Protein AF-A0A9P1M047-F1 (afdb_monomer)

Sequence (264 aa):
MAVCDGEPMIKARINPQLCETALQWASGQDFTSAVLSSRVAIGREGLVTRTLRRLDELMREITFVLRHDLASPEAAQAIQNARLLARRGVLAAPSAYLGEAEDRVAEEIEAEPPWPNQMWPPGHQGDLDPLDLGFSQAACSRKFRAPPVAGGPEHILGLAAALCEGSIRSSDVRPESIYWFRHRFYSLDNRRLAAFRLFRLKCEDAKVLVIVLNRRQALEQLWLRKFSTGFTGGQKIRITQTDRFVGITREQCTYGCNLWGANS

InterPro domains:
  IPR012961 ATP-dependent RNA helicase Ski2/MTR4, C-terminal [PF08148] (10-91)

Secondary structure (DSSP, 8-state):
-----SHHHHHTT--HHHHHHHHHHHTT--HHHHHHHTTPPTT-HHHHHHHHHHHHHHHHHHHHHHHHTS--HHHHHHHHHHHHHHS-HHHHPPPGGG-SSSS--B--PPPPSSP-S--PPTT-EEEE-GGGSEE-SS---SB-SS-SSTTS-SBHHHHHHHHHTTSS-GGGSPPEEEEEETTEEEES-HHHHHHHHHHHHHSTT--EEEEEPPHHHHHHTTGGGGGTT----BEEEEETTSS-EEEEESS--EE-GGGT-S--

Solvent-accessible surface area (backbone atoms only — not comparable to full-atom values): 15076 Å² total; per-residue (Å²): 132,87,77,81,83,52,58,69,38,55,77,68,71,47,59,65,44,61,52,47,22,50,51,39,33,49,72,67,47,55,69,68,57,20,39,58,78,28,67,56,60,87,93,40,62,68,56,53,49,45,50,53,32,37,46,47,52,48,42,52,52,50,23,48,43,26,42,70,78,64,69,33,54,68,62,15,49,54,43,49,51,53,42,58,60,47,56,40,70,82,72,55,50,75,56,81,91,64,59,84,92,76,72,67,68,38,57,85,73,71,78,70,78,86,55,78,91,68,80,73,55,65,72,41,69,51,75,40,53,46,79,73,44,40,68,31,48,53,57,57,63,67,54,54,97,61,48,63,31,92,94,45,49,54,30,31,67,51,42,19,46,34,44,68,72,60,81,37,54,61,86,66,36,68,59,47,48,26,37,82,52,87,80,38,41,25,28,72,44,37,44,61,48,38,16,44,24,48,26,34,74,72,39,80,88,46,60,38,47,33,32,32,45,46,70,69,60,40,51,76,63,48,49,64,64,50,70,72,67,36,69,74,54,16,30,56,26,33,33,49,98,53,97,52,63,60,47,57,19,63,47,82,37,73,45,74,45,69,86,74,66,86,81,130

Foldseek 3Di:
DDDPPCPVCVVVVHDVLLVQLLVCLLVPDDNVVSNVVSPPDPPCSVVSLQVLLLVLVVLVVVLLCCVPVVVNNVVSVVSVVSSVSNCDDPNVDDDVLQDPDDQPFDFPDQDDDPFDPDDDDAFDKDWDQLVQAAEQAQDADQADPDDQAVVADGGLLRLLLCCLVVVDDLVRGDAFEWEDDRRGIYTLHLSNSLSSLSNCVNDPPDIHMHGYHDPVVCVVSVSCNRSVRSDRTFGFQEEPPDPDGSHTHNHHHYDYCVSVPPDD

pLDDT: mean 77.68, std 15.01, range [31.62, 95.25]

Radius of gyration: 21.69 Å; Cα contacts (8 Å, |Δi|>4): 386; chains: 1; bounding box: 50×37×68 Å

Nearest PDB structures (foldseek):
  6hxo-assembly1_E  TM=2.993E-01  e=2.952E+00  Chlorobium limicola

Organism: NCBI:txid2562237

Structure (mmCIF, N/CA/C/O backbone):
data_AF-A0A9P1M047-F1
#
_entry.id   AF-A0A9P1M047-F1
#
loop_
_atom_site.group_PDB
_atom_site.id
_atom_site.type_symbol
_atom_site.label_atom_id
_atom_site.label_alt_id
_atom_site.label_comp_id
_atom_site.label_asym_id
_atom_site.label_entity_id
_atom_site.label_seq_id
_atom_site.pdbx_PDB_ins_code
_atom_site.Cartn_x
_atom_site.Cartn_y
_atom_site.Cartn_z
_atom_site.occupancy
_atom_site.B_iso_or_equiv
_atom_site.auth_seq_id
_atom_site.auth_comp_id
_atom_site.auth_asym_id
_atom_site.auth_atom_id
_atom_site.pdbx_PDB_model_num
ATOM 1 N N . MET A 1 1 ? -13.026 1.590 39.937 1.00 35.59 1 MET A N 1
ATOM 2 C CA . MET A 1 1 ? -13.219 2.092 38.559 1.00 35.59 1 MET A CA 1
ATOM 3 C C . MET A 1 1 ? -12.583 3.465 38.471 1.00 35.59 1 MET A C 1
ATOM 5 O O . MET A 1 1 ? -13.061 4.369 39.142 1.00 35.59 1 MET A O 1
ATOM 9 N N . ALA A 1 2 ? -11.475 3.606 37.742 1.00 31.62 2 ALA A N 1
ATOM 10 C CA . ALA A 1 2 ? -10.852 4.910 37.536 1.00 31.62 2 ALA A CA 1
ATOM 11 C C . ALA A 1 2 ? -11.746 5.736 36.603 1.00 31.62 2 ALA A C 1
ATOM 13 O O . ALA A 1 2 ? -11.986 5.343 35.462 1.00 31.62 2 ALA A O 1
ATOM 14 N N . VAL A 1 3 ? -12.288 6.840 37.113 1.00 34.16 3 VAL A N 1
ATOM 15 C CA . VAL A 1 3 ? -13.007 7.827 36.307 1.00 34.16 3 VAL A CA 1
ATOM 16 C C . VAL A 1 3 ? -11.960 8.512 35.436 1.00 34.16 3 VAL A C 1
ATOM 18 O O . VAL A 1 3 ? -11.038 9.132 35.956 1.00 34.16 3 VAL A O 1
ATOM 21 N N . CYS A 1 4 ? -12.055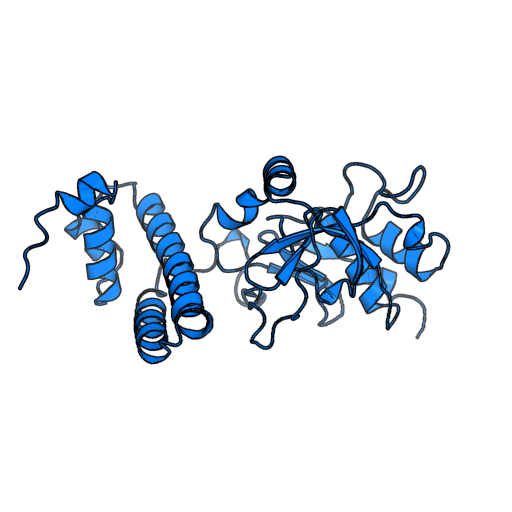 8.345 34.118 1.00 40.81 4 CYS A N 1
ATOM 22 C CA . CYS A 1 4 ? -11.237 9.107 33.184 1.00 40.81 4 CYS A CA 1
ATOM 23 C C . CYS A 1 4 ? -11.777 10.543 33.204 1.00 40.81 4 CYS A C 1
ATOM 25 O O . CYS A 1 4 ? -12.810 10.830 32.607 1.00 40.81 4 CYS A O 1
ATOM 27 N N . ASP A 1 5 ? -11.114 11.425 33.946 1.00 47.47 5 ASP A N 1
ATOM 28 C CA . ASP A 1 5 ? -11.478 12.828 34.208 1.00 47.47 5 ASP A CA 1
ATOM 29 C C . ASP A 1 5 ? -11.384 13.752 32.974 1.00 47.47 5 ASP A C 1
ATOM 31 O O . ASP A 1 5 ? -11.477 14.973 33.084 1.00 47.47 5 ASP A O 1
ATOM 35 N N . GLY A 1 6 ? -11.228 13.187 31.771 1.00 50.59 6 GLY A N 1
ATOM 36 C CA . GLY A 1 6 ? -11.220 13.901 30.492 1.00 50.59 6 GLY A CA 1
ATOM 37 C C . GLY A 1 6 ? -9.976 14.762 30.245 1.00 50.59 6 GLY A C 1
ATOM 38 O O . GLY A 1 6 ? -9.640 15.020 29.090 1.00 50.59 6 GLY A O 1
ATOM 39 N N . GLU A 1 7 ? -9.234 15.151 31.282 1.00 51.47 7 GLU A N 1
ATOM 40 C CA . GLU A 1 7 ? -8.028 15.976 31.181 1.00 51.47 7 GLU A CA 1
ATOM 41 C C . GLU A 1 7 ? -6.892 15.290 30.383 1.00 51.47 7 GLU A C 1
ATOM 43 O O . GLU A 1 7 ? -6.303 15.940 29.509 1.00 51.47 7 GLU A O 1
ATOM 48 N N . PRO A 1 8 ? -6.618 13.977 30.555 1.00 57.75 8 PRO A N 1
ATOM 49 C CA . PRO A 1 8 ? -5.681 13.236 29.712 1.00 57.75 8 PRO A CA 1
ATOM 50 C C . PRO A 1 8 ? -6.125 13.187 28.250 1.00 57.75 8 PRO A C 1
ATOM 52 O O . PRO A 1 8 ? -5.294 13.305 27.350 1.00 57.75 8 PRO A O 1
ATOM 55 N N . MET A 1 9 ? -7.434 13.063 27.997 1.00 52.66 9 MET A N 1
ATOM 56 C CA . MET A 1 9 ? -7.981 13.063 26.638 1.00 52.66 9 MET A CA 1
ATOM 57 C C . MET A 1 9 ? -7.797 14.429 25.972 1.00 52.66 9 MET A C 1
ATOM 59 O O . MET A 1 9 ? -7.350 14.494 24.829 1.00 52.66 9 MET A O 1
ATOM 63 N N . ILE A 1 10 ? -8.044 15.522 26.698 1.00 55.16 10 ILE A N 1
ATOM 64 C CA . ILE A 1 10 ? -7.834 16.890 26.205 1.00 55.16 10 ILE A CA 1
ATOM 65 C C . ILE A 1 10 ? -6.349 17.134 25.899 1.00 55.16 10 ILE A C 1
ATOM 67 O O . ILE A 1 10 ? -6.021 17.614 24.810 1.00 55.16 10 ILE A O 1
ATOM 71 N N . LYS A 1 11 ? -5.435 16.742 26.800 1.00 55.09 11 LYS A N 1
ATOM 72 C CA . LYS A 1 11 ? -3.977 16.847 26.584 1.00 55.09 11 LYS A CA 1
ATOM 73 C C . LYS A 1 11 ? -3.508 16.016 25.386 1.00 55.09 11 LYS A C 1
ATOM 75 O O . LYS A 1 11 ? -2.664 16.473 24.618 1.00 55.09 11 LYS A O 1
ATOM 80 N N . ALA A 1 12 ? -4.105 14.845 25.174 1.00 56.22 12 ALA A N 1
ATOM 81 C CA . ALA A 1 12 ? -3.850 13.989 24.018 1.00 56.22 12 ALA A CA 1
ATOM 82 C C . ALA A 1 12 ? -4.573 14.444 22.732 1.00 56.22 12 ALA A C 1
ATOM 84 O O . ALA A 1 12 ? -4.435 13.798 21.692 1.00 56.22 12 ALA A O 1
ATOM 85 N N . ARG A 1 13 ? -5.333 15.553 22.775 1.00 65.44 13 ARG A N 1
ATOM 86 C CA . ARG A 1 13 ? -6.179 16.051 21.672 1.00 65.44 13 ARG A CA 1
ATOM 87 C C . ARG A 1 13 ? -7.180 15.004 21.163 1.00 65.44 13 ARG A C 1
ATOM 89 O O . ARG A 1 13 ? -7.528 14.978 19.983 1.00 65.44 13 ARG A O 1
ATOM 96 N N . ILE A 1 14 ? -7.642 14.143 22.060 1.00 66.25 14 ILE A N 1
ATOM 97 C CA . ILE A 1 14 ? -8.656 13.126 21.811 1.00 66.25 14 ILE A CA 1
ATOM 98 C C . ILE A 1 14 ? -10.026 13.777 21.988 1.00 66.25 14 ILE A C 1
ATOM 100 O O . ILE A 1 14 ? -10.302 14.390 23.016 1.00 66.25 14 ILE A O 1
ATOM 104 N N . ASN A 1 15 ? -10.894 13.653 20.982 1.00 77.88 15 ASN A N 1
ATOM 105 C CA . ASN A 1 15 ? -12.265 14.145 21.076 1.00 77.88 15 ASN A CA 1
ATOM 106 C C . ASN A 1 15 ? -13.119 13.140 21.881 1.00 77.88 15 ASN A C 1
ATOM 108 O O . ASN A 1 15 ? -13.375 12.047 21.366 1.00 77.88 15 ASN A O 1
ATOM 112 N N . PRO A 1 16 ? -13.615 13.503 23.080 1.00 79.88 16 PRO A N 1
ATOM 113 C CA . PRO A 1 16 ? -14.360 12.584 23.944 1.00 79.88 16 PRO A CA 1
ATOM 114 C C . PRO A 1 16 ? -15.641 12.061 23.290 1.00 79.88 16 PRO A C 1
ATOM 116 O O . PRO A 1 16 ? -16.000 10.904 23.471 1.00 79.88 16 PRO A O 1
ATOM 119 N N . GLN A 1 17 ? -16.297 12.884 22.466 1.00 85.56 17 GLN A N 1
ATOM 120 C CA . GLN A 1 17 ? -17.527 12.508 21.763 1.00 85.56 17 GLN A CA 1
ATOM 121 C C . GLN A 1 17 ? -17.271 11.381 20.758 1.00 85.56 17 GLN A C 1
ATOM 123 O O . GLN A 1 17 ? -18.090 10.480 20.606 1.00 85.56 17 GLN A O 1
ATOM 128 N N . LEU A 1 18 ? -16.116 11.400 20.083 1.00 84.62 18 LEU A N 1
ATOM 129 C CA . LEU A 1 18 ? -15.745 10.350 19.132 1.00 84.62 18 LEU A CA 1
ATOM 130 C C . LEU A 1 18 ? -15.366 9.050 19.853 1.00 84.62 18 LEU A C 1
ATOM 132 O O . LEU A 1 18 ? -15.653 7.975 19.331 1.00 84.62 18 LEU A O 1
ATOM 136 N N . CYS A 1 19 ? -14.772 9.138 21.047 1.00 83.69 19 CYS A N 1
ATOM 137 C CA . CYS A 1 19 ? -14.515 7.976 21.901 1.00 83.69 19 CYS A CA 1
ATOM 138 C C . CYS A 1 19 ? -15.809 7.340 22.410 1.00 83.69 19 CYS A C 1
ATOM 140 O O . CYS A 1 19 ? -15.963 6.126 22.302 1.00 83.69 19 CYS A O 1
ATOM 142 N N . GLU A 1 20 ? -16.749 8.151 22.895 1.00 86.62 20 GLU A N 1
ATOM 143 C CA . GLU A 1 20 ? -18.068 7.685 23.332 1.00 86.62 20 GLU A CA 1
ATOM 144 C C . GLU A 1 20 ? -18.822 7.014 22.174 1.00 86.62 20 GLU A C 1
ATOM 146 O O . GLU A 1 20 ? -19.320 5.896 22.314 1.00 86.62 20 GLU A O 1
ATOM 151 N N . THR A 1 21 ? -18.787 7.627 20.984 1.00 89.50 21 THR A N 1
ATOM 152 C CA . THR A 1 21 ? -19.404 7.043 19.781 1.00 89.50 21 THR A CA 1
ATOM 153 C C . THR A 1 21 ? -18.775 5.693 19.446 1.00 89.50 21 THR A C 1
ATOM 155 O O . THR A 1 21 ? -19.485 4.741 19.127 1.00 89.50 21 THR A O 1
ATOM 158 N N . ALA A 1 22 ? -17.442 5.587 19.522 1.00 86.88 22 ALA A N 1
ATOM 159 C CA . ALA A 1 22 ? -16.723 4.344 19.258 1.00 86.88 22 ALA A CA 1
ATOM 160 C C . ALA A 1 22 ? -17.097 3.239 20.257 1.00 86.88 22 ALA A C 1
ATOM 162 O O . ALA A 1 22 ? -17.293 2.098 19.844 1.00 86.88 22 ALA A O 1
ATOM 163 N N . LEU A 1 23 ? -17.235 3.573 21.543 1.00 87.44 23 LEU A N 1
ATOM 164 C CA . LEU A 1 23 ? -17.624 2.638 22.598 1.00 87.44 23 LEU A CA 1
ATOM 165 C C . LEU A 1 23 ? -19.052 2.114 22.401 1.00 87.44 23 LEU A C 1
ATOM 167 O O . LEU A 1 23 ? -19.282 0.903 22.419 1.00 87.44 23 LEU A O 1
ATOM 171 N N . GLN A 1 24 ? -20.006 3.015 22.175 1.00 89.06 24 GLN A N 1
ATOM 172 C CA . GLN A 1 24 ? -21.407 2.666 21.933 1.00 89.06 24 GLN A CA 1
ATOM 173 C C . GLN A 1 24 ? -21.560 1.809 20.674 1.00 89.06 24 GLN A C 1
ATOM 175 O O . GLN A 1 24 ? -22.249 0.785 20.675 1.00 89.06 24 GLN A O 1
ATOM 180 N N . TRP A 1 25 ? -20.835 2.174 19.617 1.00 90.81 25 TRP A N 1
ATOM 181 C CA . TRP A 1 25 ? -20.764 1.397 18.393 1.00 90.81 25 TRP A CA 1
ATOM 182 C C . TRP A 1 25 ? -20.129 0.014 18.606 1.00 90.81 25 TRP A C 1
ATOM 184 O O . TRP A 1 25 ? -20.686 -0.991 18.170 1.00 90.81 25 TRP A O 1
ATOM 194 N N . ALA A 1 26 ? -19.001 -0.094 19.305 1.00 85.44 26 ALA A N 1
ATOM 195 C CA . ALA A 1 26 ? -18.378 -1.388 19.600 1.00 85.44 26 ALA A CA 1
ATOM 196 C C . ALA A 1 26 ? -19.283 -2.296 20.456 1.00 85.44 26 ALA A C 1
ATOM 198 O O . ALA A 1 26 ? -19.228 -3.516 20.329 1.00 85.44 26 ALA A O 1
ATOM 199 N N . SER A 1 27 ? -20.165 -1.700 21.263 1.00 87.19 27 SER A N 1
ATOM 200 C CA . SER A 1 27 ? -21.131 -2.404 22.120 1.00 87.19 27 SER A CA 1
ATOM 201 C C . SER A 1 27 ? -22.380 -2.904 21.376 1.00 87.19 27 SER A C 1
ATOM 203 O O . SER A 1 27 ? -23.264 -3.494 21.990 1.00 87.19 27 SER A O 1
ATOM 205 N N . GLY A 1 28 ? -22.482 -2.672 20.061 1.00 87.56 28 GLY A N 1
ATOM 206 C CA . GLY A 1 28 ? -23.555 -3.220 19.224 1.00 87.56 28 GLY A CA 1
ATOM 207 C C . GLY A 1 28 ? -24.690 -2.255 18.871 1.00 87.56 28 GLY A C 1
ATOM 208 O O . GLY A 1 28 ? -25.551 -2.631 18.077 1.00 87.56 28 GLY A O 1
ATOM 209 N N . GLN A 1 29 ? -24.683 -1.008 19.358 1.00 89.94 29 GLN A N 1
ATOM 210 C CA . GLN A 1 29 ? -25.725 -0.025 19.013 1.00 89.94 29 GLN A CA 1
ATOM 211 C C . GLN A 1 29 ? -25.750 0.296 17.514 1.00 89.94 29 GLN A C 1
ATOM 213 O O . GLN A 1 29 ? -24.716 0.270 16.847 1.00 89.94 29 GLN A O 1
ATOM 218 N N . ASP A 1 30 ? -26.908 0.617 16.940 1.00 90.94 30 ASP A N 1
ATOM 219 C CA . ASP A 1 30 ? -26.942 1.097 15.559 1.00 90.94 30 ASP A CA 1
ATOM 220 C C . ASP A 1 30 ? -26.207 2.445 15.412 1.00 90.94 30 ASP A C 1
ATOM 222 O O . ASP A 1 30 ? -25.951 3.162 16.382 1.00 90.94 30 ASP A O 1
ATOM 226 N N . PHE A 1 31 ? -25.813 2.770 14.179 1.00 89.50 31 PHE A N 1
ATOM 227 C CA . PHE A 1 31 ? -24.918 3.899 13.921 1.00 89.50 31 PHE A CA 1
ATOM 228 C C . PHE A 1 31 ? -25.579 5.234 14.263 1.00 89.50 31 PHE A C 1
ATOM 230 O O . PHE A 1 31 ? -24.938 6.114 14.831 1.00 89.50 31 PHE A O 1
ATOM 237 N N . THR A 1 32 ? -26.862 5.369 13.932 1.00 88.12 32 THR A N 1
ATOM 238 C CA . THR A 1 32 ? -27.631 6.586 14.177 1.00 88.12 32 THR A CA 1
ATOM 239 C C . THR A 1 32 ? -27.752 6.832 15.672 1.00 88.12 32 THR A C 1
ATOM 241 O O . THR A 1 32 ? -27.418 7.924 16.129 1.00 88.12 32 THR A O 1
ATOM 244 N N . SER A 1 33 ? -28.139 5.807 16.436 1.00 89.94 33 SER A N 1
ATOM 245 C CA . SER A 1 33 ? -28.213 5.889 17.893 1.00 89.94 33 SER A CA 1
ATOM 246 C C . SER A 1 33 ? -26.870 6.293 18.486 1.00 89.94 33 SER A C 1
ATOM 248 O O . SER A 1 33 ? -26.819 7.326 19.142 1.00 89.94 33 SER A O 1
ATOM 250 N N . ALA A 1 34 ? -25.781 5.586 18.155 1.00 89.38 34 ALA A N 1
ATOM 251 C CA . ALA A 1 34 ? -24.449 5.860 18.703 1.00 89.38 34 ALA A CA 1
ATOM 252 C C . ALA A 1 34 ? -23.967 7.304 18.440 1.00 89.38 34 ALA A C 1
ATOM 254 O O . ALA A 1 34 ? -23.345 7.931 19.300 1.00 89.38 34 ALA A O 1
ATOM 255 N N . VAL A 1 35 ? -24.253 7.859 17.256 1.00 87.56 35 VAL A N 1
ATOM 256 C CA . VAL A 1 35 ? -23.895 9.244 16.898 1.00 87.56 35 VAL A CA 1
ATOM 257 C C . VAL A 1 35 ? -24.729 10.249 17.700 1.00 87.56 35 VAL A C 1
ATOM 259 O O . VAL A 1 35 ? -24.178 11.216 18.236 1.00 87.56 35 VAL A O 1
ATOM 262 N N . LEU A 1 36 ? -26.042 10.015 17.804 1.00 85.75 36 LEU A N 1
ATOM 263 C CA . LEU A 1 36 ? -26.973 10.905 18.499 1.00 85.75 36 LEU A CA 1
ATOM 264 C C . LEU A 1 36 ? -26.707 10.945 20.011 1.00 85.75 36 LEU A C 1
ATOM 266 O O . LEU A 1 36 ? -26.624 12.033 20.586 1.00 85.75 36 LEU A O 1
ATOM 270 N N . SER A 1 37 ? -26.505 9.794 20.658 1.00 83.81 37 SER A N 1
ATOM 271 C CA . SER A 1 37 ? -26.203 9.722 22.097 1.00 83.81 37 SER A CA 1
ATOM 272 C C . SER A 1 37 ? -24.844 10.318 22.453 1.00 83.81 37 SER A C 1
ATOM 274 O O . SER A 1 37 ? -24.671 10.840 23.554 1.00 83.81 37 SER A O 1
ATOM 276 N N . SER A 1 38 ? -23.901 10.329 21.511 1.00 80.81 38 SER A N 1
ATOM 277 C CA . SER A 1 38 ? -22.562 10.899 21.703 1.00 80.81 38 SER A CA 1
ATOM 278 C C . SER A 1 38 ? -22.479 12.410 21.462 1.00 80.81 38 SER A C 1
ATOM 280 O O . SER A 1 38 ? -21.400 12.999 21.567 1.00 80.81 38 SER A O 1
ATOM 282 N N . ARG A 1 39 ? -23.614 13.062 21.160 1.00 80.88 39 ARG A N 1
ATOM 283 C CA . ARG A 1 39 ? -23.735 14.520 20.957 1.00 80.88 39 ARG A CA 1
ATOM 284 C C . ARG A 1 39 ? -22.837 15.072 19.844 1.00 80.88 39 ARG A C 1
ATOM 286 O O . ARG A 1 39 ? -22.456 16.245 19.873 1.00 80.88 39 ARG A O 1
ATOM 293 N N . VAL A 1 40 ? -22.494 14.249 18.854 1.00 80.88 40 VAL A N 1
ATOM 294 C CA . VAL A 1 40 ? -21.860 14.741 17.628 1.00 80.88 40 VAL A CA 1
ATOM 295 C C . VAL A 1 40 ? -22.914 15.520 16.839 1.00 80.88 40 VAL A C 1
ATOM 297 O O . VAL A 1 40 ? -24.032 15.049 16.658 1.00 80.88 40 VAL A O 1
ATOM 300 N N . ALA A 1 41 ? -22.576 16.731 16.387 1.00 78.12 41 ALA A N 1
ATOM 301 C CA . ALA A 1 41 ? -23.519 17.570 15.648 1.00 78.12 41 ALA A CA 1
ATOM 302 C C . ALA A 1 41 ? -24.037 16.869 14.377 1.00 78.12 41 ALA A C 1
ATOM 304 O O . ALA A 1 41 ? -23.252 16.277 13.631 1.00 78.12 41 ALA A O 1
ATOM 305 N N . ILE A 1 42 ? -25.342 17.000 14.123 1.00 76.44 42 ILE A N 1
ATOM 306 C CA . ILE A 1 42 ? -26.014 16.489 12.919 1.00 76.44 42 ILE A CA 1
ATOM 307 C C . ILE A 1 42 ? -25.311 17.035 11.666 1.00 76.44 42 ILE A C 1
ATOM 309 O O . ILE A 1 42 ? -24.909 18.202 11.628 1.00 76.44 42 ILE A O 1
ATOM 313 N N . GLY A 1 43 ? -25.123 16.186 10.653 1.00 76.50 43 GLY A N 1
ATOM 314 C CA . GLY A 1 43 ? -24.365 16.518 9.440 1.00 76.50 43 GLY A CA 1
ATOM 315 C C . GLY A 1 43 ? -22.858 16.246 9.551 1.00 76.50 43 GLY A C 1
ATOM 316 O O . GLY A 1 43 ? -22.099 16.542 8.624 1.00 76.50 43 GLY A O 1
ATOM 317 N N . ARG A 1 44 ? -22.387 15.691 10.679 1.00 82.50 44 ARG A N 1
ATOM 318 C CA . ARG A 1 44 ? -20.987 15.265 10.882 1.00 82.50 44 ARG A CA 1
ATOM 319 C C . ARG A 1 44 ? -20.809 13.745 10.925 1.00 82.50 44 ARG A C 1
ATOM 321 O O . ARG A 1 44 ? -19.744 13.262 11.304 1.00 82.50 44 ARG A O 1
ATOM 328 N N . GLU A 1 45 ? -21.779 12.974 10.459 1.00 86.00 45 GLU A N 1
ATOM 329 C CA . GLU A 1 45 ? -21.745 11.506 10.388 1.00 86.00 45 GLU A CA 1
ATOM 330 C C . GLU A 1 45 ? -20.549 11.012 9.555 1.00 86.00 45 GLU A C 1
ATOM 332 O O . GLU A 1 45 ? -19.879 10.032 9.894 1.00 86.00 45 GLU A O 1
ATOM 337 N N . GLY A 1 46 ? -20.209 11.744 8.489 1.00 81.94 46 GLY A N 1
ATOM 338 C CA . GLY A 1 46 ? -19.029 11.463 7.671 1.00 81.94 46 GLY A CA 1
ATOM 339 C C . GLY A 1 46 ? -17.705 11.653 8.423 1.00 81.94 46 GLY A C 1
ATOM 340 O O . GLY A 1 46 ? -16.738 10.939 8.152 1.00 81.94 46 GLY A O 1
ATOM 341 N N . LEU A 1 47 ? -17.642 12.580 9.388 1.00 83.38 47 LEU A N 1
ATOM 342 C CA . LEU A 1 47 ? -16.478 12.729 10.268 1.00 83.38 47 LEU A CA 1
ATOM 343 C C . LEU A 1 47 ? -16.348 11.513 11.187 1.00 83.38 47 LEU A C 1
ATOM 345 O O . LEU A 1 47 ? -15.262 10.949 11.270 1.00 83.38 47 LEU A O 1
ATOM 349 N N . VAL A 1 48 ? -17.446 11.088 11.817 1.00 86.88 48 VAL A N 1
ATOM 350 C CA . VAL A 1 48 ? -17.479 9.898 12.683 1.00 86.88 48 VAL A CA 1
ATOM 351 C C . VAL A 1 48 ? -17.032 8.664 11.907 1.00 86.88 48 VAL A C 1
ATOM 353 O O . VAL A 1 48 ? -16.101 7.981 12.323 1.00 86.88 48 VAL A O 1
ATOM 356 N N . THR A 1 49 ? -17.618 8.435 10.731 1.00 85.06 49 THR A N 1
ATOM 357 C CA . THR A 1 49 ? -17.282 7.301 9.858 1.00 85.06 49 THR A CA 1
ATOM 358 C C . THR A 1 49 ? -15.788 7.270 9.530 1.00 85.06 49 THR A C 1
ATOM 360 O O . THR A 1 49 ? -15.141 6.234 9.673 1.00 85.06 49 THR A O 1
ATOM 363 N N . ARG A 1 50 ? -15.202 8.409 9.129 1.00 78.00 50 ARG A N 1
ATOM 364 C CA . ARG A 1 50 ? -13.759 8.504 8.838 1.00 78.00 50 ARG A CA 1
ATOM 365 C C . ARG A 1 50 ? -12.898 8.255 10.073 1.00 78.00 50 ARG A C 1
ATOM 367 O O . ARG A 1 50 ? -11.877 7.583 9.961 1.00 78.00 50 ARG A O 1
ATOM 374 N N . THR A 1 51 ? -13.295 8.776 11.231 1.00 82.50 51 THR A N 1
ATOM 375 C CA . THR A 1 51 ? -12.564 8.564 12.486 1.00 82.50 51 THR A CA 1
ATOM 376 C C . THR A 1 51 ? -12.589 7.100 12.902 1.00 82.50 51 THR A C 1
ATOM 378 O O . THR A 1 51 ? -11.534 6.549 13.193 1.00 82.50 51 THR A O 1
ATOM 381 N N . LEU A 1 52 ? -13.753 6.445 12.873 1.00 85.31 52 LEU A N 1
ATOM 382 C CA . LEU A 1 52 ? -13.873 5.032 13.241 1.00 85.31 52 LEU A CA 1
ATOM 383 C C . LEU A 1 52 ? -13.130 4.119 12.258 1.00 85.31 52 LEU A C 1
ATOM 385 O O . LEU A 1 52 ? -12.486 3.168 12.681 1.00 85.31 52 LEU A O 1
ATOM 389 N N . ARG A 1 53 ? -13.125 4.442 10.960 1.00 80.38 53 ARG A N 1
ATOM 390 C CA . ARG A 1 53 ? -12.288 3.736 9.972 1.00 80.38 53 ARG A CA 1
ATOM 391 C C . ARG A 1 53 ? -10.790 3.935 10.213 1.00 80.38 53 ARG A C 1
ATOM 393 O O . ARG A 1 53 ? -10.004 3.010 10.056 1.00 80.38 53 ARG A O 1
ATOM 400 N N . ARG A 1 54 ? -10.375 5.130 10.636 1.00 77.62 54 ARG A N 1
ATOM 401 C CA . ARG A 1 54 ? -8.984 5.378 11.038 1.00 77.62 54 ARG A CA 1
ATOM 402 C C . ARG A 1 54 ? -8.620 4.639 12.327 1.00 77.62 54 ARG A C 1
ATOM 404 O O . ARG A 1 54 ? -7.483 4.202 12.461 1.00 77.62 54 ARG A O 1
ATOM 411 N N . LEU A 1 55 ? -9.570 4.494 13.250 1.00 83.12 55 LEU A N 1
ATOM 412 C CA . LEU A 1 55 ? -9.407 3.679 14.449 1.00 83.12 55 LEU A CA 1
ATOM 413 C C . LEU A 1 55 ? -9.280 2.189 14.097 1.00 83.12 55 LEU A C 1
ATOM 415 O O . LEU A 1 55 ? -8.410 1.539 14.656 1.00 83.12 55 LEU A O 1
ATOM 419 N N . ASP A 1 56 ? -10.062 1.673 13.142 1.00 82.25 56 ASP A N 1
ATOM 420 C CA . ASP A 1 56 ? -9.928 0.297 12.627 1.00 82.25 56 ASP A CA 1
ATOM 421 C C . ASP A 1 56 ? -8.502 0.012 12.127 1.00 82.25 56 ASP A C 1
ATOM 423 O O . ASP A 1 56 ? -7.895 -0.991 12.504 1.00 82.25 56 ASP A O 1
ATOM 427 N N . GLU A 1 57 ? -7.942 0.932 11.338 1.00 76.31 57 GLU A N 1
ATOM 428 C CA . GLU A 1 57 ? -6.562 0.839 10.851 1.00 76.31 57 GLU A CA 1
ATOM 429 C C . GLU A 1 57 ? -5.544 0.934 11.998 1.00 76.31 57 GLU A C 1
ATOM 431 O O . GLU A 1 57 ? -4.619 0.130 12.066 1.00 76.31 57 GLU A O 1
ATOM 436 N N . LEU A 1 58 ? -5.741 1.841 12.960 1.00 81.81 58 LEU A N 1
ATOM 437 C CA . LEU A 1 58 ? -4.875 1.927 14.138 1.00 81.81 58 LEU A CA 1
ATOM 438 C C . LEU A 1 58 ? -4.919 0.640 14.979 1.00 81.81 58 LEU A C 1
ATOM 440 O O . LEU A 1 58 ? -3.888 0.170 15.446 1.00 81.81 58 LEU A O 1
ATOM 444 N N . MET A 1 59 ? -6.095 0.04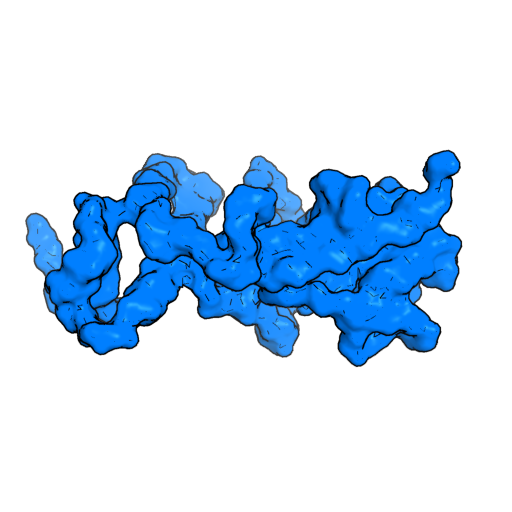1 15.166 1.00 83.62 59 MET A N 1
ATOM 445 C CA . MET A 1 59 ? -6.239 -1.231 15.880 1.00 83.62 59 MET A CA 1
ATOM 446 C C . MET A 1 59 ? -5.526 -2.366 15.145 1.00 83.62 59 MET A C 1
ATOM 448 O O . MET A 1 59 ? -4.921 -3.222 15.791 1.00 83.62 59 MET A O 1
ATOM 452 N N . ARG A 1 60 ? -5.548 -2.361 13.806 1.00 82.00 60 ARG A N 1
ATOM 453 C CA . ARG A 1 60 ? -4.771 -3.290 12.973 1.00 82.00 60 ARG A CA 1
ATOM 454 C C . ARG A 1 60 ? -3.267 -3.121 13.211 1.00 82.00 60 ARG A C 1
ATOM 456 O O . ARG A 1 60 ? -2.582 -4.115 13.432 1.00 82.00 60 ARG A O 1
ATOM 463 N N . GLU A 1 61 ? -2.777 -1.882 13.243 1.00 77.00 61 GLU A N 1
ATOM 464 C CA . GLU A 1 61 ? -1.372 -1.561 13.540 1.00 77.00 61 GLU A CA 1
ATOM 465 C C . GLU A 1 61 ? -0.950 -2.023 14.937 1.00 77.00 61 GLU A C 1
ATOM 467 O O . GLU A 1 61 ? 0.073 -2.684 15.094 1.00 77.00 61 GLU A O 1
ATOM 472 N N . ILE A 1 62 ? -1.757 -1.719 15.956 1.00 82.69 62 ILE A N 1
ATOM 473 C CA . ILE A 1 62 ? -1.466 -2.108 17.339 1.00 82.69 62 ILE A CA 1
ATOM 474 C C . ILE A 1 62 ? -1.478 -3.633 17.479 1.00 82.69 62 ILE A C 1
ATOM 476 O O . ILE A 1 62 ? -0.595 -4.190 18.125 1.00 82.69 62 ILE A O 1
ATOM 480 N N . THR A 1 63 ? -2.441 -4.319 16.852 1.00 82.44 63 THR A N 1
ATOM 481 C CA . THR A 1 63 ? -2.508 -5.792 16.835 1.00 82.44 63 THR A CA 1
ATOM 482 C C . THR A 1 63 ? -1.209 -6.386 16.296 1.00 82.44 63 THR A C 1
ATOM 484 O O . THR A 1 63 ? -0.679 -7.335 16.869 1.00 82.44 63 THR A O 1
ATOM 487 N N . PHE A 1 64 ? -0.680 -5.805 15.219 1.00 76.50 64 PHE A N 1
ATOM 488 C CA . PHE A 1 64 ? 0.566 -6.245 14.610 1.00 76.50 64 PHE A CA 1
ATOM 489 C C . PHE A 1 64 ? 1.766 -6.053 15.551 1.00 76.50 64 PHE A C 1
ATOM 491 O O . PHE A 1 64 ? 2.472 -7.018 15.840 1.00 76.50 64 PHE A O 1
ATOM 498 N N . VAL A 1 65 ? 1.955 -4.839 16.085 1.00 78.69 65 VAL A N 1
ATOM 499 C CA . VAL A 1 65 ? 3.052 -4.513 17.020 1.00 78.69 65 VAL A CA 1
ATOM 500 C C . VAL A 1 65 ? 2.998 -5.406 18.259 1.00 78.69 65 VAL A C 1
ATOM 502 O O . VAL A 1 65 ? 4.011 -5.956 18.684 1.00 78.69 65 VAL A O 1
ATOM 505 N N . LEU A 1 66 ? 1.807 -5.609 18.826 1.00 82.19 66 LEU A N 1
ATOM 506 C CA . LEU A 1 66 ? 1.632 -6.487 19.981 1.00 82.19 66 LEU A CA 1
ATOM 507 C C . LEU A 1 66 ? 2.017 -7.927 19.660 1.00 82.19 66 LEU A C 1
ATOM 509 O O . LEU A 1 66 ? 2.714 -8.555 20.450 1.00 82.19 66 LEU A O 1
ATOM 513 N N . ARG A 1 67 ? 1.586 -8.449 18.509 1.00 81.06 67 ARG A N 1
ATOM 514 C CA . ARG A 1 67 ? 1.850 -9.837 18.129 1.00 81.06 67 ARG A CA 1
ATOM 515 C C . ARG A 1 67 ? 3.330 -10.084 17.849 1.00 81.06 67 ARG A C 1
ATOM 517 O O . ARG A 1 67 ? 3.834 -11.128 18.252 1.00 81.06 67 ARG A O 1
ATOM 524 N N . HIS A 1 68 ? 4.000 -9.160 17.164 1.00 77.50 68 HIS A N 1
ATOM 525 C CA . HIS A 1 68 ? 5.315 -9.428 16.581 1.00 77.50 68 HIS A CA 1
ATOM 526 C C . HIS A 1 68 ? 6.479 -8.679 17.240 1.00 77.50 68 HIS A C 1
ATOM 528 O O . HIS A 1 68 ? 7.551 -9.263 17.364 1.00 77.50 68 HIS A O 1
ATOM 534 N N . ASP A 1 69 ? 6.281 -7.447 17.713 1.00 76.31 69 ASP A N 1
ATOM 535 C CA . ASP A 1 69 ? 7.365 -6.649 18.311 1.00 76.31 69 ASP A CA 1
ATOM 536 C C . ASP A 1 69 ? 7.409 -6.798 19.836 1.00 76.31 69 ASP A C 1
ATOM 538 O O . ASP A 1 69 ? 8.479 -6.789 20.442 1.00 76.31 69 ASP A O 1
ATOM 542 N N . LEU A 1 70 ? 6.238 -6.932 20.468 1.00 79.12 70 LEU A N 1
ATOM 543 C CA . LEU A 1 70 ? 6.097 -6.999 21.928 1.00 79.12 70 LEU A CA 1
ATOM 544 C C . LEU A 1 70 ? 5.781 -8.407 22.452 1.00 79.12 70 LEU A C 1
ATOM 546 O O . LEU A 1 70 ? 5.623 -8.575 23.659 1.00 79.12 70 LEU A O 1
ATOM 550 N N . ALA A 1 71 ? 5.674 -9.402 21.564 1.00 84.06 71 ALA A N 1
ATOM 551 C CA . ALA A 1 71 ? 5.386 -10.802 21.894 1.00 84.06 71 ALA A CA 1
ATOM 552 C C . ALA A 1 71 ? 4.174 -10.994 22.838 1.00 84.06 71 ALA A C 1
ATOM 554 O O . ALA A 1 71 ? 4.175 -11.853 23.716 1.00 84.06 71 ALA A O 1
ATOM 555 N N . SER A 1 72 ? 3.118 -10.200 22.641 1.00 89.00 72 SER A N 1
ATOM 556 C CA . SER A 1 72 ? 1.863 -10.239 23.397 1.00 89.00 72 SER A CA 1
ATOM 557 C C . SER A 1 72 ? 0.690 -10.682 22.501 1.00 89.00 72 SER A C 1
ATOM 559 O O . SER A 1 72 ? -0.175 -9.876 22.132 1.00 89.00 72 SER A O 1
ATOM 561 N N . PRO A 1 73 ? 0.637 -11.969 22.102 1.00 86.50 73 PRO A N 1
ATOM 562 C CA . PRO A 1 73 ? -0.375 -12.475 21.174 1.00 86.50 73 PRO A CA 1
ATOM 563 C C . PRO A 1 73 ? -1.796 -12.424 21.750 1.00 86.50 73 PRO A C 1
ATOM 565 O O . PRO A 1 73 ? -2.750 -12.229 21.001 1.00 86.50 73 PRO A O 1
ATOM 568 N N . GLU A 1 74 ? -1.947 -12.543 23.068 1.00 90.12 74 GLU A N 1
ATOM 569 C CA . GLU A 1 74 ? -3.239 -12.476 23.762 1.00 90.12 74 GLU A CA 1
ATOM 570 C C . GLU A 1 74 ? -3.852 -11.072 23.672 1.00 90.12 74 GLU A C 1
ATOM 572 O O . GLU A 1 74 ? -5.016 -10.919 23.296 1.00 90.12 74 GLU A O 1
ATOM 577 N N . ALA A 1 75 ? -3.050 -10.031 23.928 1.00 89.00 75 ALA A N 1
ATOM 578 C CA . ALA A 1 75 ? -3.479 -8.643 23.776 1.00 89.00 75 ALA A CA 1
ATOM 579 C C . ALA A 1 75 ? -3.770 -8.306 22.306 1.00 89.00 75 ALA A C 1
ATOM 581 O O . ALA A 1 75 ? -4.775 -7.659 22.004 1.00 89.00 75 ALA A O 1
ATOM 582 N N . ALA A 1 76 ? -2.938 -8.800 21.383 1.00 84.94 76 ALA A N 1
ATOM 583 C CA . ALA A 1 76 ? -3.187 -8.678 19.950 1.00 84.94 76 ALA A CA 1
ATOM 584 C C . ALA A 1 76 ? -4.539 -9.303 19.562 1.00 84.94 76 ALA A C 1
ATOM 586 O O . ALA A 1 76 ? -5.333 -8.677 18.860 1.00 84.94 76 ALA A O 1
ATOM 587 N N . GLN A 1 77 ? -4.842 -10.505 20.061 1.00 85.19 77 GLN A N 1
ATOM 588 C CA . GLN A 1 77 ? -6.107 -11.183 19.782 1.00 85.19 77 GLN A CA 1
ATOM 589 C C . GLN A 1 77 ? -7.310 -10.432 20.366 1.00 85.19 77 GLN A C 1
ATOM 591 O O . GLN A 1 77 ? -8.341 -10.320 19.701 1.00 85.19 77 GLN A O 1
ATOM 596 N N . ALA A 1 78 ? -7.188 -9.873 21.573 1.00 88.56 78 ALA A N 1
ATOM 597 C CA . ALA A 1 78 ? -8.246 -9.070 22.183 1.00 88.56 78 ALA A CA 1
ATOM 598 C C . ALA A 1 78 ? -8.589 -7.833 21.332 1.00 88.56 78 ALA A C 1
ATOM 600 O O . ALA A 1 78 ? -9.764 -7.565 21.068 1.00 88.56 78 ALA A O 1
ATOM 601 N N . ILE A 1 79 ? -7.572 -7.120 20.834 1.00 87.25 79 ILE A N 1
ATOM 602 C CA . ILE A 1 79 ? -7.765 -5.962 19.949 1.00 87.25 79 ILE A CA 1
ATOM 603 C C . ILE A 1 79 ? -8.320 -6.394 18.592 1.00 87.25 79 ILE A C 1
ATOM 605 O O . ILE A 1 79 ? -9.241 -5.752 18.085 1.00 87.25 79 ILE A O 1
ATOM 609 N N . GLN A 1 80 ? -7.832 -7.499 18.022 1.00 84.38 80 GLN A N 1
ATOM 610 C CA . GLN A 1 80 ? -8.365 -8.050 16.777 1.00 84.38 80 GLN A CA 1
ATOM 611 C C . GLN A 1 80 ? -9.861 -8.374 16.900 1.00 84.38 80 GLN A C 1
ATOM 613 O O . GLN A 1 80 ? -10.639 -8.028 16.011 1.00 84.38 80 GLN A O 1
ATOM 618 N N . ASN A 1 81 ? -10.286 -8.982 18.009 1.00 84.62 81 ASN A N 1
ATOM 619 C CA . ASN A 1 81 ? -11.693 -9.300 18.253 1.00 84.62 81 ASN A CA 1
ATOM 620 C C . ASN A 1 81 ? -12.543 -8.027 18.382 1.00 84.62 81 ASN A C 1
ATOM 622 O O . ASN A 1 81 ? -13.579 -7.913 17.727 1.00 84.62 81 ASN A O 1
ATOM 626 N N . ALA A 1 82 ? -12.084 -7.038 19.157 1.00 84.44 82 ALA A N 1
ATOM 627 C CA . ALA A 1 82 ? -12.764 -5.747 19.279 1.00 84.44 82 ALA A CA 1
ATOM 628 C C . ALA A 1 82 ? -12.893 -5.032 17.921 1.00 84.44 82 ALA A C 1
ATOM 630 O O . ALA A 1 82 ? -13.941 -4.468 17.601 1.00 84.44 82 ALA A O 1
ATOM 631 N N . ARG A 1 83 ? -11.849 -5.111 17.087 1.00 85.19 83 ARG A N 1
ATOM 632 C CA . ARG A 1 83 ? -11.833 -4.562 15.729 1.00 85.19 83 ARG A CA 1
ATOM 633 C C . ARG A 1 83 ? -12.908 -5.210 14.852 1.00 85.19 83 ARG A C 1
ATOM 635 O O . ARG A 1 83 ? -13.679 -4.507 14.204 1.00 85.19 83 ARG A O 1
ATOM 642 N N . LEU A 1 84 ? -12.984 -6.542 14.846 1.00 81.38 84 LEU A N 1
ATOM 643 C CA . LEU A 1 84 ? -13.970 -7.283 14.050 1.00 81.38 84 LEU A CA 1
ATOM 644 C C . LEU A 1 84 ? -15.411 -6.946 14.457 1.00 81.38 84 LEU A C 1
ATOM 646 O O . LEU A 1 84 ? -16.256 -6.771 13.583 1.00 81.38 84 LEU A O 1
ATOM 650 N N . LEU A 1 85 ? -15.678 -6.773 15.755 1.00 79.75 85 LEU A N 1
ATOM 651 C CA . LEU A 1 85 ? -16.990 -6.345 16.257 1.00 79.75 85 LEU A CA 1
ATOM 652 C C . LEU A 1 85 ? -17.355 -4.921 15.811 1.00 79.75 85 LEU A C 1
ATOM 654 O O . LEU A 1 85 ? -18.509 -4.640 15.474 1.00 79.75 85 LEU A O 1
ATOM 658 N N . ALA A 1 86 ? -16.372 -4.020 15.767 1.00 82.19 86 ALA A N 1
ATOM 659 C CA . ALA A 1 86 ? -16.567 -2.660 15.281 1.00 82.19 86 ALA A CA 1
ATOM 660 C C . ALA A 1 86 ? -16.744 -2.597 13.749 1.00 82.19 86 ALA A C 1
ATOM 662 O O . ALA A 1 86 ? -17.383 -1.674 13.240 1.00 82.19 86 ALA A O 1
ATOM 663 N N . ARG A 1 87 ? -16.232 -3.564 12.981 1.00 82.81 87 ARG A N 1
ATOM 664 C CA . ARG A 1 87 ? -16.300 -3.567 11.510 1.00 82.81 87 ARG A CA 1
ATOM 665 C C . ARG A 1 87 ? -17.650 -4.078 10.984 1.00 82.81 87 ARG A C 1
ATOM 667 O O . ARG A 1 87 ? -17.737 -5.132 10.362 1.00 82.81 87 ARG A O 1
ATOM 674 N N . ARG A 1 88 ? -18.714 -3.295 11.177 1.00 84.25 88 ARG A N 1
ATOM 675 C CA . ARG A 1 88 ? -20.081 -3.604 10.703 1.00 84.25 88 ARG A CA 1
ATOM 676 C C . ARG A 1 88 ? -20.780 -2.398 10.064 1.00 84.25 88 ARG A C 1
ATOM 678 O O . ARG A 1 88 ? -20.215 -1.306 10.007 1.00 84.25 88 ARG A O 1
ATOM 685 N N . GLY A 1 89 ? -21.998 -2.590 9.550 1.00 85.62 89 GLY A N 1
ATOM 686 C CA . GLY A 1 89 ? -22.856 -1.520 9.013 1.00 85.62 89 GLY A CA 1
ATOM 687 C C . GLY A 1 89 ? -22.133 -0.553 8.064 1.00 85.62 89 GLY A C 1
ATOM 688 O O . GLY A 1 89 ? -21.414 -0.977 7.163 1.00 85.62 89 GLY A O 1
ATOM 689 N N . VAL A 1 90 ? -22.274 0.758 8.298 1.00 82.69 90 VAL A N 1
ATOM 690 C CA . VAL A 1 90 ? -21.659 1.819 7.471 1.00 82.69 90 VAL A CA 1
ATOM 691 C C . VAL A 1 90 ? -20.120 1.774 7.439 1.00 82.69 90 VAL A C 1
ATOM 693 O O . VAL A 1 90 ? -19.493 2.217 6.472 1.00 82.69 90 VAL A O 1
ATOM 696 N N . LEU A 1 91 ? -19.475 1.204 8.463 1.00 77.88 91 LEU A N 1
ATOM 697 C CA . LEU A 1 91 ? -18.016 1.060 8.482 1.00 77.88 91 LEU A CA 1
ATOM 698 C C . LEU A 1 91 ? -17.540 -0.075 7.576 1.00 77.88 91 LEU A C 1
ATOM 700 O O . LEU A 1 91 ? -16.495 0.070 6.947 1.00 77.88 91 LEU A O 1
ATOM 704 N N . ALA A 1 92 ? -18.325 -1.149 7.471 1.00 77.19 92 ALA A N 1
ATOM 705 C CA . ALA A 1 92 ? -18.079 -2.268 6.563 1.00 77.19 92 ALA A CA 1
ATOM 706 C C . ALA A 1 92 ? -18.642 -2.040 5.151 1.00 77.19 92 ALA A C 1
ATOM 708 O O . ALA A 1 92 ? -18.313 -2.795 4.238 1.00 77.19 92 ALA A O 1
ATOM 709 N N . ALA A 1 93 ? -19.473 -1.009 4.964 1.00 73.94 93 ALA A N 1
ATOM 710 C CA . ALA A 1 93 ? -20.095 -0.726 3.682 1.00 73.94 93 ALA A CA 1
ATOM 711 C C . ALA A 1 93 ? -19.031 -0.453 2.600 1.00 73.94 93 ALA A C 1
ATOM 713 O O . ALA A 1 93 ? -18.176 0.435 2.785 1.00 73.94 93 ALA A O 1
ATOM 714 N N . PRO A 1 94 ? -19.081 -1.182 1.468 1.00 62.75 94 PRO A N 1
ATOM 715 C CA . PRO A 1 94 ? -18.220 -0.897 0.336 1.00 62.75 94 PRO A CA 1
ATOM 716 C C . PRO A 1 94 ? -18.525 0.508 -0.185 1.00 62.75 94 PRO A C 1
ATOM 718 O O . PRO A 1 94 ? -19.633 1.029 -0.061 1.00 62.75 94 PRO A O 1
ATOM 721 N N . SER A 1 95 ? -17.513 1.161 -0.747 1.00 61.41 95 SER A N 1
ATOM 722 C CA . SER A 1 95 ? -17.741 2.445 -1.404 1.00 61.41 95 SER A CA 1
ATOM 723 C C . SER A 1 95 ? -18.574 2.215 -2.665 1.00 61.41 95 SER A C 1
ATOM 725 O O . SER A 1 95 ? -18.233 1.344 -3.456 1.00 61.41 95 SER A O 1
ATOM 727 N N . ALA A 1 96 ? -19.608 3.032 -2.886 1.00 59.78 96 ALA A N 1
ATOM 728 C CA . ALA A 1 96 ? -20.447 2.966 -4.090 1.00 59.78 96 ALA A CA 1
ATOM 729 C C . ALA A 1 96 ? -19.630 3.120 -5.388 1.00 59.78 96 ALA A C 1
ATOM 731 O O . ALA A 1 96 ? -19.935 2.507 -6.402 1.00 59.78 96 ALA A O 1
ATOM 732 N N . TYR A 1 97 ? -18.526 3.874 -5.333 1.00 50.78 97 TYR A N 1
ATOM 733 C CA . TYR A 1 97 ? -17.580 4.006 -6.446 1.00 50.78 97 TYR A CA 1
ATOM 734 C C . TYR A 1 97 ? -16.787 2.728 -6.744 1.00 50.78 97 TYR A C 1
ATOM 736 O O . TYR A 1 97 ? -16.089 2.679 -7.752 1.00 50.78 97 TYR A O 1
ATOM 744 N N . LEU A 1 98 ? -16.836 1.726 -5.860 1.00 51.47 98 LEU A N 1
ATOM 745 C CA . LEU A 1 98 ? -16.075 0.488 -6.011 1.00 51.47 98 LEU A CA 1
ATOM 746 C C . LEU A 1 98 ? -16.871 -0.652 -6.665 1.00 51.47 98 LEU A C 1
ATOM 748 O O . LEU A 1 98 ? -16.313 -1.734 -6.839 1.00 51.47 98 LEU A O 1
ATOM 752 N N . GLY A 1 99 ? -18.116 -0.391 -7.084 1.00 47.78 99 GLY A N 1
ATOM 753 C CA . GLY A 1 99 ? -18.991 -1.366 -7.737 1.00 47.78 99 GLY A CA 1
ATOM 754 C C . GLY A 1 99 ? -19.602 -2.381 -6.767 1.00 47.78 99 GLY A C 1
ATOM 755 O O . GLY A 1 99 ? -19.079 -2.637 -5.681 1.00 47.78 99 GLY A O 1
ATOM 756 N N . GLU A 1 100 ? -20.747 -2.943 -7.151 1.00 42.03 100 GLU A N 1
ATOM 757 C CA . GLU A 1 100 ? -21.433 -3.977 -6.378 1.00 42.03 100 GLU A CA 1
ATOM 758 C C . GLU A 1 100 ? -20.748 -5.352 -6.541 1.00 42.03 100 GLU A C 1
ATOM 760 O O . GLU A 1 100 ? -20.454 -5.818 -7.639 1.00 42.03 100 GLU A O 1
ATOM 765 N N . ALA A 1 101 ? -20.514 -5.992 -5.394 1.00 44.97 101 ALA A N 1
ATOM 766 C CA . ALA A 1 101 ? -20.439 -7.434 -5.133 1.00 44.97 101 ALA A CA 1
ATOM 767 C C . ALA A 1 101 ? -19.327 -8.332 -5.730 1.00 44.97 101 ALA A C 1
ATOM 769 O O . ALA A 1 101 ? -18.968 -9.289 -5.044 1.00 44.97 101 ALA A O 1
ATOM 770 N N . GLU A 1 102 ? -18.728 -8.086 -6.901 1.00 44.03 102 GLU A N 1
ATOM 771 C CA . GLU A 1 102 ? -17.806 -9.092 -7.494 1.00 44.03 102 GLU A CA 1
ATOM 772 C C . GLU A 1 102 ? -16.309 -8.747 -7.469 1.00 44.03 102 GLU A C 1
ATOM 774 O O . GLU A 1 102 ? -15.456 -9.634 -7.604 1.00 44.03 102 GLU A O 1
ATOM 779 N N . ASP A 1 103 ? -15.944 -7.487 -7.234 1.00 41.31 103 ASP A N 1
ATOM 780 C CA . ASP A 1 103 ? -14.552 -7.115 -6.978 1.00 41.31 103 ASP A CA 1
ATOM 781 C C . ASP A 1 103 ? -14.311 -7.141 -5.469 1.00 41.31 103 ASP A C 1
ATOM 783 O O . ASP A 1 103 ? -14.474 -6.143 -4.767 1.00 41.31 103 ASP A O 1
ATOM 787 N N . ARG A 1 104 ? -13.986 -8.337 -4.950 1.00 48.06 104 ARG A N 1
ATOM 788 C CA . ARG A 1 104 ? -13.626 -8.522 -3.538 1.00 48.06 104 ARG A CA 1
ATOM 789 C C . ARG A 1 104 ? -12.620 -7.445 -3.155 1.00 48.06 104 ARG A C 1
ATOM 791 O O . ARG A 1 104 ? -11.519 -7.415 -3.708 1.00 48.06 104 ARG A O 1
ATOM 798 N N . VAL A 1 105 ? -13.018 -6.599 -2.205 1.00 50.09 105 VAL A N 1
ATOM 799 C CA . VAL A 1 105 ? -12.142 -5.652 -1.521 1.00 50.09 105 VAL A CA 1
ATOM 800 C C . VAL A 1 105 ? -10.878 -6.408 -1.131 1.00 50.09 105 VAL A C 1
ATOM 802 O O . VAL A 1 105 ? -10.923 -7.307 -0.293 1.00 50.09 105 VAL A O 1
ATOM 805 N N . ALA A 1 106 ? -9.775 -6.107 -1.806 1.00 49.69 106 ALA A N 1
ATOM 806 C CA . ALA A 1 106 ? -8.511 -6.761 -1.550 1.00 49.69 106 ALA A CA 1
ATOM 807 C C . ALA A 1 106 ? -7.751 -5.883 -0.563 1.00 49.69 106 ALA A C 1
ATOM 809 O O . ALA A 1 106 ? -7.480 -4.714 -0.842 1.00 49.69 106 ALA A O 1
ATOM 810 N N . GLU A 1 107 ? -7.453 -6.432 0.608 1.00 52.56 107 GLU A N 1
ATOM 811 C CA . GLU A 1 107 ? -6.472 -5.835 1.505 1.00 52.56 107 GLU A CA 1
ATOM 812 C C . GLU A 1 107 ? -5.096 -6.312 1.035 1.00 52.56 107 GLU A C 1
ATOM 814 O O . GLU A 1 107 ? -4.900 -7.492 0.733 1.00 52.56 107 GLU A O 1
ATOM 819 N N . GLU A 1 108 ? -4.145 -5.391 0.917 1.00 56.38 108 GLU A N 1
ATOM 820 C CA . GLU A 1 108 ? -2.748 -5.765 0.735 1.00 56.38 108 GLU A CA 1
ATOM 821 C C . GLU A 1 108 ? -2.269 -6.313 2.085 1.00 56.38 108 GLU A C 1
ATOM 823 O O . GLU A 1 108 ? -1.884 -5.550 2.967 1.00 56.38 108 GLU A O 1
ATOM 828 N N . ILE A 1 109 ? -2.424 -7.628 2.277 1.00 56.41 109 ILE A N 1
ATOM 829 C CA . ILE A 1 109 ? -2.073 -8.310 3.526 1.00 56.41 109 ILE A CA 1
ATOM 830 C C . ILE A 1 109 ? -0.573 -8.106 3.759 1.00 56.41 109 ILE A C 1
ATOM 832 O O . ILE A 1 109 ? 0.246 -8.371 2.875 1.00 56.41 109 ILE A O 1
ATOM 836 N N . GLU A 1 110 ? -0.223 -7.568 4.928 1.00 61.12 110 GLU A N 1
ATOM 837 C CA . GLU A 1 110 ? 1.172 -7.429 5.346 1.00 61.12 110 GLU A CA 1
ATOM 838 C C . GLU A 1 110 ? 1.809 -8.818 5.439 1.00 61.12 110 GLU A C 1
ATOM 840 O O . GLU A 1 110 ? 1.158 -9.777 5.850 1.00 61.12 110 GLU A O 1
ATOM 845 N N . ALA A 1 111 ? 3.066 -8.934 5.011 1.00 60.38 111 ALA A N 1
ATOM 846 C CA . ALA A 1 111 ? 3.746 -10.221 4.994 1.00 60.38 111 ALA A CA 1
ATOM 847 C C . ALA A 1 111 ? 3.837 -10.794 6.417 1.00 60.38 111 ALA A C 1
ATOM 849 O O . ALA A 1 111 ? 4.278 -10.111 7.349 1.00 60.38 111 ALA A O 1
ATOM 850 N N . GLU A 1 112 ? 3.435 -12.055 6.572 1.00 56.66 112 GLU A N 1
ATOM 851 C CA . GLU A 1 112 ? 3.670 -12.793 7.807 1.00 56.66 112 GLU A CA 1
ATOM 852 C C . GLU A 1 112 ? 5.178 -13.069 7.962 1.00 56.66 112 GLU A C 1
ATOM 854 O O . GLU A 1 112 ? 5.878 -13.256 6.962 1.00 56.66 112 GLU A O 1
ATOM 859 N N . PRO A 1 113 ? 5.716 -13.047 9.192 1.00 61.56 113 PRO A N 1
ATOM 860 C CA . PRO A 1 113 ? 7.118 -13.370 9.431 1.00 61.56 113 PRO A CA 1
ATOM 861 C C . PRO A 1 113 ? 7.464 -14.820 9.013 1.00 61.56 113 PRO A C 1
ATOM 863 O O . PRO A 1 113 ? 6.589 -15.685 9.042 1.00 61.56 113 PRO A O 1
ATOM 866 N N . PRO A 1 114 ? 8.739 -15.124 8.687 1.00 60.50 114 PRO A N 1
ATOM 867 C CA . PRO A 1 114 ? 9.908 -14.264 8.851 1.00 60.50 114 PRO A CA 1
ATOM 868 C C . PRO A 1 114 ? 10.013 -13.212 7.746 1.00 60.50 114 PRO A C 1
ATOM 870 O O . PRO A 1 114 ? 9.984 -13.512 6.554 1.00 60.50 114 PRO A O 1
ATOM 873 N N . TRP A 1 115 ? 10.166 -11.956 8.155 1.00 66.94 115 TRP A N 1
ATOM 874 C CA . TRP A 1 115 ? 10.412 -10.868 7.218 1.00 66.94 115 TRP A CA 1
ATOM 875 C C . TRP A 1 115 ? 11.831 -10.972 6.654 1.00 66.94 115 TRP A C 1
ATOM 877 O O . TRP A 1 115 ? 12.700 -11.568 7.296 1.00 66.94 115 TRP A O 1
ATOM 887 N N . PRO A 1 116 ? 12.109 -10.363 5.488 1.00 62.81 116 PRO A N 1
ATOM 888 C CA . PRO A 1 116 ? 13.474 -10.233 5.001 1.00 62.81 116 PRO A CA 1
ATOM 889 C C . PRO A 1 116 ? 14.375 -9.662 6.106 1.00 62.81 116 PRO A C 1
ATOM 891 O O . PRO A 1 116 ? 14.204 -8.519 6.526 1.00 62.81 116 PRO A O 1
ATOM 894 N N . ASN A 1 117 ? 15.333 -10.466 6.579 1.00 53.34 117 ASN A N 1
ATOM 895 C CA . ASN A 1 117 ? 16.242 -10.107 7.677 1.00 53.34 117 ASN A CA 1
ATOM 896 C C . ASN A 1 117 ? 17.120 -8.887 7.359 1.00 53.34 117 ASN A C 1
ATOM 898 O O . ASN A 1 117 ? 17.737 -8.313 8.254 1.00 53.34 117 ASN A O 1
ATOM 902 N N . GLN A 1 118 ? 17.201 -8.489 6.088 1.00 59.25 118 GLN A N 1
ATOM 903 C CA . GLN A 1 118 ? 18.065 -7.410 5.647 1.00 59.25 118 GLN A CA 1
ATOM 904 C C . GLN A 1 118 ? 17.240 -6.204 5.200 1.00 59.25 118 GLN A C 1
ATOM 906 O O . GLN A 1 118 ? 16.824 -6.088 4.049 1.00 59.25 118 GLN A O 1
ATOM 911 N N . MET A 1 119 ? 17.054 -5.262 6.124 1.00 73.56 119 MET A N 1
ATOM 912 C CA . MET A 1 119 ? 16.748 -3.886 5.753 1.00 73.56 119 MET A CA 1
ATOM 913 C C . MET A 1 119 ? 17.941 -3.339 4.965 1.00 73.56 119 MET A C 1
ATOM 915 O O . MET A 1 119 ? 19.015 -3.098 5.517 1.00 73.56 119 MET A O 1
ATOM 919 N N . TRP A 1 120 ? 17.764 -3.154 3.664 1.00 87.56 120 TRP A N 1
ATOM 920 C CA . TRP A 1 120 ? 18.748 -2.455 2.851 1.00 87.56 120 TRP A CA 1
ATOM 921 C C . TRP A 1 120 ? 18.872 -0.994 3.308 1.00 87.56 120 TRP A C 1
ATOM 923 O O . TRP A 1 120 ? 17.849 -0.336 3.532 1.00 87.56 120 TRP A O 1
ATOM 933 N N . PRO A 1 121 ? 20.099 -0.465 3.480 1.00 90.12 121 PRO A N 1
ATOM 934 C CA . PRO A 1 121 ? 20.281 0.910 3.924 1.00 90.12 121 PRO A CA 1
ATOM 935 C C . PRO A 1 121 ? 19.794 1.899 2.851 1.00 90.12 121 PRO A C 1
ATOM 937 O O . PRO A 1 121 ? 19.817 1.581 1.659 1.00 90.12 121 PRO A O 1
ATOM 940 N N . PRO A 1 122 ? 19.380 3.123 3.228 1.00 92.75 122 PRO A N 1
ATOM 941 C CA . PRO A 1 122 ? 19.046 4.151 2.249 1.00 92.75 122 PRO A CA 1
ATOM 942 C C . PRO A 1 122 ? 20.190 4.402 1.258 1.00 92.75 122 PRO A C 1
ATOM 944 O O . PRO A 1 122 ? 21.352 4.475 1.649 1.00 92.75 122 PRO A O 1
ATOM 947 N N . GLY A 1 123 ? 19.853 4.555 -0.020 1.00 92.94 123 GLY A N 1
ATOM 948 C CA . GLY A 1 123 ? 20.796 4.678 -1.132 1.00 92.94 123 GLY A CA 1
ATOM 949 C C . GLY A 1 123 ? 21.238 3.343 -1.736 1.00 92.94 123 GLY A C 1
ATOM 950 O O . GLY A 1 123 ? 21.796 3.347 -2.831 1.00 92.94 123 GLY A O 1
ATOM 951 N N . HIS A 1 124 ? 20.963 2.213 -1.076 1.00 94.12 124 HIS A N 1
ATOM 952 C CA . HIS A 1 124 ? 21.245 0.893 -1.632 1.00 94.12 124 HIS A CA 1
ATOM 953 C C . HIS A 1 124 ? 20.457 0.658 -2.925 1.00 94.12 124 HIS A C 1
ATOM 955 O O . HIS A 1 124 ? 19.274 1.004 -3.011 1.00 94.12 124 HIS A O 1
ATOM 961 N N . GLN A 1 125 ? 21.123 0.045 -3.903 1.00 94.50 125 GLN A N 1
ATOM 962 C CA . GLN A 1 125 ? 20.522 -0.434 -5.141 1.00 94.50 125 GLN A CA 1
ATOM 963 C C . GLN A 1 125 ? 20.651 -1.950 -5.216 1.00 94.50 125 GLN A C 1
ATOM 965 O O . GLN A 1 125 ? 21.690 -2.496 -4.850 1.00 94.50 125 GLN A O 1
ATOM 970 N N . GLY A 1 126 ? 19.609 -2.604 -5.709 1.00 91.81 126 GLY A N 1
ATOM 971 C CA . GLY A 1 126 ? 19.574 -4.052 -5.860 1.00 91.81 126 GLY A CA 1
ATOM 972 C C . GLY A 1 126 ? 18.470 -4.479 -6.813 1.00 91.81 126 GLY A C 1
ATOM 973 O O . GLY A 1 126 ? 17.630 -3.668 -7.202 1.00 91.81 126 GLY A O 1
ATOM 974 N N . ASP A 1 127 ? 18.475 -5.755 -7.171 1.00 93.38 127 ASP A N 1
ATOM 975 C CA . ASP A 1 127 ? 17.446 -6.358 -8.007 1.00 93.38 127 ASP A CA 1
ATOM 976 C C . ASP A 1 127 ? 16.389 -7.030 -7.125 1.00 93.38 127 ASP A C 1
ATOM 978 O O . ASP A 1 127 ? 16.710 -7.852 -6.265 1.00 93.38 127 ASP A O 1
ATOM 982 N N . LEU A 1 128 ? 15.118 -6.680 -7.329 1.00 91.62 128 LEU A N 1
ATOM 983 C CA . LEU A 1 128 ? 13.987 -7.283 -6.617 1.00 91.62 128 LEU A CA 1
ATOM 984 C C . LEU A 1 128 ? 12.968 -7.879 -7.574 1.00 91.62 128 LEU A C 1
ATOM 986 O O . LEU A 1 128 ? 12.848 -7.461 -8.728 1.00 91.62 128 LEU A O 1
ATOM 990 N N . ASP A 1 129 ? 12.204 -8.848 -7.065 1.00 92.06 129 ASP A N 1
ATOM 991 C CA . ASP A 1 129 ? 10.983 -9.262 -7.737 1.00 92.06 129 ASP A CA 1
ATOM 992 C C . ASP A 1 129 ? 9.960 -8.117 -7.665 1.00 92.06 129 ASP A C 1
ATOM 994 O O . ASP A 1 129 ? 9.611 -7.670 -6.566 1.00 92.06 129 ASP A O 1
ATOM 998 N N . PRO A 1 130 ? 9.432 -7.631 -8.799 1.00 91.94 130 PRO A N 1
ATOM 999 C CA . PRO A 1 130 ? 8.380 -6.622 -8.783 1.00 91.94 130 PRO A CA 1
ATOM 1000 C C . PRO A 1 130 ? 7.138 -7.053 -7.992 1.00 91.94 130 PRO A C 1
ATOM 1002 O O . PRO A 1 130 ? 6.409 -6.202 -7.477 1.00 91.94 130 PRO A O 1
ATOM 1005 N N . LEU A 1 131 ? 6.847 -8.355 -7.895 1.00 89.00 131 LEU A N 1
ATOM 1006 C CA . LEU A 1 131 ? 5.686 -8.845 -7.150 1.00 89.00 131 LEU A CA 1
ATOM 1007 C C . LEU A 1 131 ? 5.857 -8.663 -5.634 1.00 89.00 131 LEU A C 1
ATOM 1009 O O . LEU A 1 131 ? 4.869 -8.362 -4.955 1.00 89.00 131 LEU A O 1
ATOM 1013 N N . ASP A 1 132 ? 7.092 -8.667 -5.131 1.00 87.50 132 ASP A N 1
ATOM 1014 C CA . ASP A 1 132 ? 7.402 -8.474 -3.709 1.00 87.50 132 ASP A CA 1
ATOM 1015 C C . ASP A 1 132 ? 7.185 -7.024 -3.247 1.00 87.50 132 ASP A C 1
ATOM 1017 O O . ASP A 1 132 ? 6.956 -6.766 -2.065 1.00 87.50 132 ASP A O 1
ATOM 1021 N N . LEU A 1 133 ? 7.156 -6.059 -4.170 1.00 87.69 133 LEU A N 1
ATOM 1022 C CA . LEU A 1 133 ? 7.023 -4.632 -3.863 1.00 87.69 133 LEU A CA 1
ATOM 1023 C C . LEU A 1 133 ? 5.566 -4.190 -3.706 1.00 87.69 133 LEU A C 1
ATOM 1025 O O . LEU A 1 133 ? 4.755 -4.375 -4.605 1.00 87.69 133 LEU A O 1
ATOM 1029 N N . GLY A 1 134 ? 5.208 -3.547 -2.600 1.00 85.81 134 GLY A N 1
ATOM 1030 C CA . GLY A 1 134 ? 3.860 -3.013 -2.398 1.00 85.81 134 GLY A CA 1
ATOM 1031 C C . GLY A 1 134 ? 3.586 -1.721 -3.176 1.00 85.81 134 GLY A C 1
ATOM 1032 O O . GLY A 1 134 ? 4.506 -0.989 -3.542 1.00 85.81 134 GLY A O 1
ATOM 1033 N N . PHE A 1 135 ? 2.311 -1.394 -3.394 1.00 84.56 135 PHE A N 1
ATOM 1034 C CA . PHE A 1 135 ? 1.905 -0.134 -4.040 1.00 84.56 135 PHE A CA 1
ATOM 1035 C C . PHE A 1 135 ? 1.799 0.996 -3.007 1.00 84.56 135 PHE A C 1
ATOM 1037 O O . PHE A 1 135 ? 1.198 0.810 -1.952 1.00 84.56 135 PHE A O 1
ATOM 1044 N N . SER A 1 136 ? 2.342 2.185 -3.280 1.00 77.19 136 SER A N 1
ATOM 1045 C CA . SER A 1 136 ? 2.203 3.349 -2.385 1.00 77.19 136 SER A CA 1
ATOM 1046 C C . SER A 1 136 ? 1.021 4.257 -2.712 1.00 77.19 136 SER A C 1
ATOM 1048 O O . SER A 1 136 ? 0.413 4.832 -1.818 1.00 77.19 136 SER A O 1
ATOM 1050 N N . GLN A 1 137 ? 0.707 4.458 -3.989 1.00 68.50 137 GLN A N 1
ATOM 1051 C CA . GLN A 1 137 ? -0.215 5.517 -4.407 1.00 68.50 137 GLN A CA 1
ATOM 1052 C C . GLN A 1 137 ? -1.675 5.046 -4.419 1.00 68.50 137 GLN A C 1
ATOM 1054 O O . GLN A 1 137 ? -1.975 3.883 -4.680 1.00 68.50 137 GLN A O 1
ATOM 1059 N N . ALA A 1 138 ? -2.601 5.981 -4.184 1.00 66.19 138 ALA A N 1
ATOM 1060 C CA . ALA A 1 138 ? -4.040 5.704 -4.180 1.00 66.19 138 ALA A CA 1
ATOM 1061 C C . ALA A 1 138 ? -4.596 5.340 -5.570 1.00 66.19 138 ALA A C 1
ATOM 1063 O O . ALA A 1 138 ? -5.619 4.669 -5.662 1.00 66.19 138 ALA A O 1
ATOM 1064 N N . ALA A 1 139 ? -3.920 5.752 -6.640 1.00 71.31 139 ALA A N 1
ATOM 1065 C CA . ALA A 1 139 ? -4.330 5.510 -8.016 1.00 71.31 139 ALA A CA 1
ATOM 1066 C C . ALA A 1 139 ? -3.130 5.079 -8.865 1.00 71.31 139 ALA A C 1
ATOM 1068 O O . ALA A 1 139 ? -1.986 5.434 -8.570 1.00 71.31 139 ALA A O 1
ATOM 1069 N N . CYS A 1 140 ? -3.397 4.347 -9.944 1.00 79.25 140 CYS A N 1
ATOM 1070 C CA . CYS A 1 140 ? -2.399 3.983 -10.945 1.00 79.25 140 CYS A CA 1
ATOM 1071 C C . CYS A 1 140 ? -2.951 4.265 -12.349 1.00 79.25 140 CYS A C 1
ATOM 1073 O O . CYS A 1 140 ? -3.635 3.436 -12.950 1.00 79.25 140 CYS A O 1
ATOM 1075 N N . SER A 1 141 ? -2.691 5.469 -12.873 1.00 80.31 141 SER A N 1
ATOM 1076 C CA . SER A 1 141 ? -3.157 5.844 -14.214 1.00 80.31 141 SER A CA 1
ATOM 1077 C C . SER A 1 141 ? -2.388 5.096 -15.303 1.00 80.31 141 SER A C 1
ATOM 1079 O O . SER A 1 141 ? -1.208 4.806 -15.147 1.00 80.31 141 SER A O 1
ATOM 1081 N N . ARG A 1 142 ? -3.024 4.871 -16.459 1.00 81.00 142 ARG A N 1
ATOM 1082 C CA . ARG A 1 142 ? -2.443 4.111 -17.586 1.00 81.00 142 ARG A CA 1
ATOM 1083 C C . ARG A 1 142 ? -1.191 4.737 -18.222 1.00 81.00 142 ARG A C 1
ATOM 1085 O O . ARG A 1 142 ? -0.397 4.014 -18.819 1.00 81.00 142 ARG A O 1
ATOM 1092 N N . LYS A 1 143 ? -1.033 6.060 -18.125 1.00 86.19 143 LYS A N 1
ATOM 1093 C CA . LYS A 1 143 ? 0.086 6.827 -18.700 1.00 86.19 143 LYS A CA 1
ATOM 1094 C C . LYS A 1 143 ? 1.076 7.279 -17.633 1.00 86.19 143 LYS A C 1
ATOM 1096 O O . LYS A 1 143 ? 0.655 7.616 -16.519 1.00 86.19 143 LYS A O 1
ATOM 1101 N N . PHE A 1 144 ? 2.353 7.330 -17.999 1.00 87.00 144 PHE A N 1
ATOM 1102 C CA . PHE A 1 144 ? 3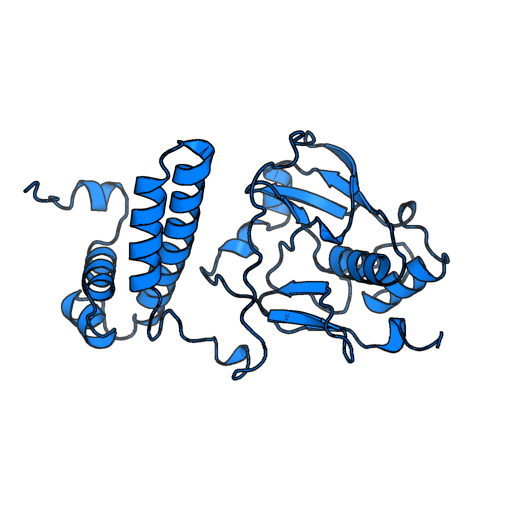.398 7.966 -17.204 1.00 87.00 144 PHE A CA 1
ATOM 1103 C C . PHE A 1 144 ? 3.289 9.492 -17.294 1.00 87.00 144 PHE A C 1
ATOM 1105 O O . PHE A 1 144 ? 2.743 10.031 -18.252 1.00 87.00 144 PHE A O 1
ATOM 1112 N N . ARG A 1 145 ? 3.806 10.202 -16.284 1.00 82.75 145 ARG A N 1
ATOM 1113 C CA . ARG A 1 145 ? 3.953 11.669 -16.367 1.00 82.75 145 ARG A CA 1
ATOM 1114 C C . ARG A 1 145 ? 5.073 12.068 -17.325 1.00 82.75 145 ARG A C 1
ATOM 1116 O O . ARG A 1 145 ? 4.972 13.092 -17.983 1.00 82.75 145 ARG A O 1
ATOM 1123 N N . ALA A 1 146 ? 6.122 11.258 -17.360 1.00 84.38 146 ALA A N 1
ATOM 1124 C CA . ALA A 1 146 ? 7.228 11.338 -18.294 1.00 84.38 146 ALA A CA 1
ATOM 1125 C C . ALA A 1 146 ? 7.662 9.903 -18.633 1.00 84.38 146 ALA A C 1
ATOM 1127 O O . ALA A 1 146 ? 7.570 9.042 -17.748 1.00 84.38 146 ALA A O 1
ATOM 1128 N N . PRO A 1 147 ? 8.115 9.631 -19.868 1.00 85.75 147 PRO A N 1
ATOM 1129 C CA . PRO A 1 147 ? 8.635 8.324 -20.251 1.00 85.75 147 PRO A CA 1
ATOM 1130 C C . PRO A 1 147 ? 9.728 7.839 -19.282 1.00 85.75 147 PRO A C 1
ATOM 1132 O O . PRO A 1 147 ? 10.647 8.603 -18.975 1.00 85.75 147 PRO A O 1
ATOM 1135 N N . PRO A 1 148 ? 9.664 6.587 -18.793 1.00 87.25 148 PRO A N 1
ATOM 1136 C CA . PRO A 1 148 ? 10.691 6.033 -17.901 1.00 87.25 148 PRO A CA 1
ATOM 1137 C C . PRO A 1 148 ? 12.065 5.839 -18.559 1.00 87.25 148 PRO A C 1
ATOM 1139 O O . PRO A 1 148 ? 13.061 5.688 -17.852 1.00 87.25 148 PRO A O 1
ATOM 1142 N N . VAL A 1 149 ? 12.098 5.864 -19.894 1.00 89.56 149 VAL A N 1
ATOM 1143 C CA . VAL A 1 149 ? 13.284 5.860 -20.757 1.00 89.56 149 VAL A CA 1
ATOM 1144 C C . VAL A 1 149 ? 13.113 6.996 -21.764 1.00 89.56 149 VAL A C 1
ATOM 1146 O O . VAL A 1 149 ? 12.017 7.176 -22.297 1.00 89.56 149 VAL A O 1
ATOM 1149 N N . ALA A 1 150 ? 14.163 7.777 -22.025 1.00 86.94 150 ALA A N 1
ATOM 1150 C CA . ALA A 1 150 ? 14.102 8.870 -22.995 1.00 86.94 150 ALA A CA 1
ATOM 1151 C C . ALA A 1 150 ? 13.749 8.335 -24.396 1.00 86.94 150 ALA A C 1
ATOM 1153 O O . ALA A 1 150 ? 14.383 7.403 -24.878 1.00 86.94 150 ALA A O 1
ATOM 1154 N N . GLY A 1 151 ? 12.712 8.898 -25.026 1.00 84.50 151 GLY A N 1
ATOM 1155 C CA . GLY A 1 151 ? 12.181 8.400 -26.305 1.00 84.50 151 GLY A CA 1
ATOM 1156 C C . GLY A 1 151 ? 11.431 7.061 -26.216 1.00 84.50 151 GLY A C 1
ATOM 1157 O O . GLY A 1 151 ? 11.044 6.516 -27.243 1.00 84.50 151 GLY A O 1
ATOM 1158 N N . GLY A 1 152 ? 11.228 6.527 -25.008 1.00 88.44 152 GLY A N 1
ATOM 1159 C CA . GLY A 1 152 ? 10.537 5.264 -24.774 1.00 88.44 152 GLY A CA 1
ATOM 1160 C C . GLY A 1 152 ? 9.014 5.397 -24.622 1.00 88.44 152 GLY A C 1
ATOM 1161 O O . GLY A 1 152 ? 8.442 6.477 -24.787 1.00 88.44 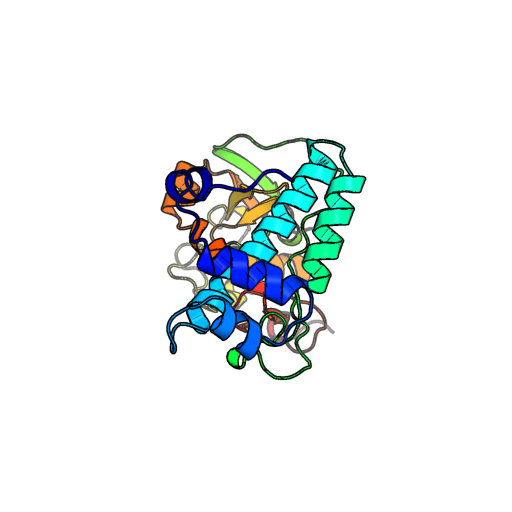152 GLY A O 1
ATOM 1162 N N . PRO A 1 153 ? 8.332 4.295 -24.265 1.00 90.38 153 PRO A N 1
ATOM 1163 C CA . PRO A 1 153 ? 6.877 4.255 -24.157 1.00 90.38 153 PRO A CA 1
ATOM 1164 C C . PRO A 1 153 ? 6.295 5.211 -23.102 1.00 90.38 153 PRO A C 1
ATOM 1166 O O . PRO A 1 153 ? 6.739 5.266 -21.955 1.00 90.38 153 PRO A O 1
ATOM 1169 N N . GLU A 1 154 ? 5.209 5.901 -23.461 1.00 90.62 154 GLU A N 1
ATOM 1170 C CA . GLU A 1 154 ? 4.496 6.841 -22.575 1.00 90.62 154 GLU A CA 1
ATOM 1171 C C . GLU A 1 154 ? 3.446 6.178 -21.666 1.00 90.62 154 GLU A C 1
ATOM 1173 O O . GLU A 1 154 ? 2.822 6.828 -20.820 1.00 90.62 154 GLU A O 1
ATOM 1178 N N . HIS A 1 155 ? 3.209 4.878 -21.835 1.00 90.06 155 HIS A N 1
ATOM 1179 C CA . HIS A 1 155 ? 2.145 4.153 -21.151 1.00 90.06 155 HIS A CA 1
ATOM 1180 C C . HIS A 1 155 ? 2.608 2.793 -20.627 1.00 90.06 155 HIS A C 1
ATOM 1182 O O . HIS A 1 155 ? 3.520 2.171 -21.167 1.00 90.06 155 HIS A O 1
ATOM 1188 N N . ILE A 1 156 ? 1.941 2.336 -19.564 1.00 90.94 156 ILE A N 1
ATOM 1189 C CA . ILE A 1 156 ? 2.330 1.165 -18.764 1.00 90.94 156 ILE A CA 1
ATOM 1190 C C . ILE A 1 156 ? 2.420 -0.109 -19.611 1.00 90.94 156 ILE A C 1
ATOM 1192 O O . ILE A 1 156 ? 3.401 -0.839 -19.509 1.00 90.94 156 ILE A O 1
ATOM 1196 N N . LEU A 1 157 ? 1.422 -0.347 -20.472 1.00 89.62 157 LEU A N 1
ATOM 1197 C CA . LEU A 1 157 ? 1.403 -1.521 -21.352 1.00 89.62 157 LEU A CA 1
ATOM 1198 C C . LEU A 1 157 ? 2.560 -1.503 -22.354 1.00 89.62 157 LEU A C 1
ATOM 1200 O O . LEU A 1 157 ? 3.185 -2.533 -22.568 1.00 89.62 157 LEU A O 1
ATOM 1204 N N . GLY A 1 158 ? 2.860 -0.337 -22.931 1.00 90.00 158 GLY A N 1
ATOM 1205 C CA . GLY A 1 158 ? 3.927 -0.185 -23.914 1.00 90.00 158 GLY A CA 1
ATOM 1206 C C . GLY A 1 158 ? 5.301 -0.431 -23.302 1.00 90.00 158 GLY A C 1
ATOM 1207 O O . GLY A 1 158 ? 6.120 -1.102 -23.914 1.00 90.00 158 GLY A O 1
ATOM 1208 N N . LEU A 1 159 ? 5.538 0.035 -22.069 1.00 92.81 159 LEU A N 1
ATOM 1209 C CA . LEU A 1 159 ? 6.786 -0.275 -21.367 1.00 92.81 159 LEU A CA 1
ATOM 1210 C C . LEU A 1 159 ? 6.894 -1.768 -21.037 1.00 92.81 159 LEU A C 1
ATOM 1212 O O . LEU A 1 159 ? 7.951 -2.352 -21.242 1.00 92.81 159 LEU A O 1
ATOM 1216 N N . ALA A 1 160 ? 5.815 -2.393 -20.558 1.00 92.06 160 ALA A N 1
ATOM 1217 C CA . ALA A 1 160 ? 5.814 -3.828 -20.283 1.00 92.06 160 ALA A CA 1
ATOM 1218 C C . ALA A 1 160 ? 6.086 -4.657 -21.552 1.00 92.06 160 ALA A C 1
ATOM 1220 O O . ALA A 1 160 ? 6.882 -5.588 -21.501 1.00 92.06 160 ALA A O 1
ATOM 1221 N N . ALA A 1 161 ? 5.482 -4.290 -22.688 1.00 90.88 161 ALA A N 1
ATOM 1222 C CA . ALA A 1 161 ? 5.716 -4.947 -23.974 1.00 90.88 161 ALA A CA 1
ATOM 1223 C C . ALA A 1 161 ? 7.174 -4.789 -24.420 1.00 90.88 161 ALA A C 1
ATOM 1225 O O . ALA A 1 161 ? 7.837 -5.786 -24.690 1.00 90.88 161 ALA A O 1
ATOM 1226 N N . ALA A 1 162 ? 7.699 -3.560 -24.379 1.00 91.75 162 ALA A N 1
ATOM 1227 C CA . ALA A 1 162 ? 9.077 -3.265 -24.757 1.00 91.75 162 ALA A CA 1
ATOM 1228 C C . ALA A 1 162 ? 10.109 -4.039 -23.914 1.00 91.75 162 ALA A C 1
ATOM 1230 O O . ALA A 1 162 ? 11.112 -4.506 -24.456 1.00 91.75 162 ALA A O 1
ATOM 1231 N N . LEU A 1 163 ? 9.842 -4.211 -22.612 1.00 93.06 163 LEU A N 1
ATOM 1232 C CA . LEU A 1 163 ? 10.652 -5.038 -21.710 1.00 93.06 163 LEU A CA 1
ATOM 1233 C C . LEU A 1 163 ? 10.561 -6.532 -22.058 1.00 93.06 163 LEU A C 1
ATOM 1235 O O . LEU A 1 163 ? 11.584 -7.207 -22.109 1.00 93.06 163 LEU A O 1
ATOM 1239 N N . CYS A 1 164 ? 9.357 -7.053 -22.322 1.00 90.69 164 CYS A N 1
ATOM 1240 C CA . CYS A 1 164 ? 9.159 -8.455 -22.710 1.00 90.69 164 CYS A CA 1
ATOM 1241 C C . CYS A 1 164 ? 9.809 -8.804 -24.055 1.00 90.69 164 CYS A C 1
ATOM 1243 O O . CYS A 1 164 ? 10.295 -9.916 -24.229 1.00 90.69 164 CYS A O 1
ATOM 1245 N N . GLU A 1 165 ? 9.795 -7.871 -25.004 1.00 90.44 165 GLU A N 1
ATOM 1246 C CA . GLU A 1 165 ? 10.407 -8.020 -26.329 1.00 90.44 165 GLU A CA 1
ATOM 1247 C C . GLU A 1 165 ? 11.930 -7.814 -26.301 1.00 90.44 165 GLU A C 1
ATOM 1249 O O . GLU A 1 165 ? 12.606 -8.082 -27.290 1.00 90.44 165 GLU A O 1
ATOM 1254 N N . GLY A 1 166 ? 12.483 -7.314 -25.191 1.00 89.69 166 GLY A N 1
ATOM 1255 C CA . GLY A 1 166 ? 13.909 -7.009 -25.055 1.00 89.69 166 GLY A CA 1
ATOM 1256 C C . GLY A 1 166 ? 14.365 -5.744 -25.793 1.00 89.69 166 GLY A C 1
ATOM 1257 O O . GLY A 1 166 ? 15.560 -5.455 -25.811 1.00 89.69 166 GLY A O 1
ATOM 1258 N N . SER A 1 167 ? 13.441 -4.965 -26.371 1.00 91.88 167 SER A N 1
ATOM 1259 C CA . SER A 1 167 ? 13.747 -3.674 -27.019 1.00 91.88 167 SER A CA 1
ATOM 1260 C C . SER A 1 167 ? 14.214 -2.605 -26.022 1.00 91.88 167 SER A C 1
ATOM 1262 O O . SER A 1 167 ? 14.930 -1.676 -26.390 1.00 91.88 167 SER A O 1
ATOM 1264 N N . ILE A 1 168 ? 13.839 -2.761 -24.751 1.00 92.25 168 ILE A N 1
ATOM 1265 C CA . ILE A 1 168 ? 14.336 -1.995 -23.608 1.00 92.25 168 ILE A CA 1
ATOM 1266 C C . ILE A 1 168 ? 14.789 -3.001 -22.554 1.00 92.25 168 ILE A C 1
ATOM 1268 O O . ILE A 1 168 ? 14.040 -3.922 -22.227 1.00 92.25 168 ILE A O 1
ATOM 1272 N N . ARG A 1 169 ? 15.979 -2.821 -21.971 1.00 90.25 169 ARG A N 1
ATOM 1273 C CA . ARG A 1 169 ? 16.404 -3.632 -20.820 1.00 90.25 169 ARG A CA 1
ATOM 1274 C C . ARG A 1 169 ? 15.936 -2.977 -19.529 1.00 90.25 169 ARG A C 1
ATOM 1276 O O . ARG A 1 169 ? 15.861 -1.753 -19.434 1.00 90.25 169 ARG A O 1
ATOM 1283 N N . SER A 1 170 ? 15.679 -3.775 -18.493 1.00 88.12 170 SER A N 1
ATOM 1284 C CA . SER A 1 170 ? 15.299 -3.251 -17.171 1.00 88.12 170 SER A CA 1
ATOM 1285 C C . SER A 1 170 ? 16.336 -2.268 -16.609 1.00 88.12 170 SER A C 1
ATOM 1287 O O . SER A 1 170 ? 15.954 -1.287 -15.978 1.00 88.12 170 SER A O 1
ATOM 1289 N N . SER A 1 171 ? 17.623 -2.479 -16.910 1.00 87.88 171 SER A N 1
ATOM 1290 C CA . SER A 1 171 ? 18.736 -1.590 -16.546 1.00 87.88 171 SER A CA 1
ATOM 1291 C C . SER A 1 171 ? 18.699 -0.220 -17.227 1.00 87.88 171 SER A C 1
ATOM 1293 O O . SER A 1 171 ? 19.299 0.724 -16.721 1.00 87.88 171 SER A O 1
ATOM 1295 N N . ASP A 1 172 ? 18.033 -0.108 -18.379 1.00 89.62 172 ASP A N 1
ATOM 1296 C CA . ASP A 1 172 ? 17.925 1.146 -19.133 1.00 89.62 172 ASP A CA 1
ATOM 1297 C C . ASP A 1 172 ? 16.788 2.032 -18.578 1.00 89.62 172 ASP A C 1
ATOM 1299 O O . ASP A 1 172 ? 16.721 3.232 -18.851 1.00 89.62 172 ASP A O 1
ATOM 1303 N N . VAL A 1 173 ? 15.896 1.451 -17.766 1.00 92.12 173 VAL A N 1
ATOM 1304 C CA . VAL A 1 173 ? 14.813 2.154 -17.076 1.00 92.12 173 VAL A CA 1
ATOM 1305 C C . VAL A 1 173 ? 15.336 2.737 -15.768 1.00 92.12 173 VAL A C 1
ATOM 1307 O O . VAL A 1 173 ? 16.040 2.075 -15.009 1.00 92.12 173 VAL A O 1
ATOM 1310 N N . ARG A 1 174 ? 14.942 3.976 -15.444 1.00 90.69 174 ARG A N 1
ATOM 1311 C CA . ARG A 1 174 ? 15.274 4.578 -14.143 1.00 90.69 174 ARG A CA 1
ATOM 1312 C C . ARG A 1 174 ? 14.871 3.630 -12.991 1.00 90.69 174 ARG A C 1
ATOM 1314 O O . ARG A 1 174 ? 13.703 3.220 -12.979 1.00 90.69 174 ARG A O 1
ATOM 1321 N N . PRO A 1 175 ? 15.740 3.397 -11.982 1.00 92.94 175 PRO A N 1
ATOM 1322 C CA . PRO A 1 175 ? 15.438 2.518 -10.853 1.00 92.94 175 PRO A CA 1
ATOM 1323 C C . PRO A 1 175 ? 14.115 2.853 -10.165 1.00 92.94 175 PRO A C 1
ATOM 1325 O O . PRO A 1 175 ? 13.750 4.033 -10.019 1.00 92.94 175 PRO A O 1
ATOM 1328 N N . GLU A 1 176 ? 13.405 1.818 -9.725 1.00 93.50 176 GLU A N 1
ATOM 1329 C CA . GLU A 1 176 ? 12.177 1.974 -8.953 1.00 93.50 176 GLU A CA 1
ATOM 1330 C C . GLU A 1 176 ? 12.511 2.484 -7.548 1.00 93.50 176 GLU A C 1
ATOM 1332 O O . GLU A 1 176 ? 13.322 1.907 -6.827 1.00 93.50 176 GLU A O 1
ATOM 1337 N N . SER A 1 177 ? 11.905 3.604 -7.160 1.00 93.81 177 SER A N 1
ATOM 1338 C CA . SER A 1 177 ? 12.140 4.201 -5.846 1.00 93.81 177 SER A CA 1
ATOM 1339 C C . SER A 1 177 ? 11.308 3.473 -4.804 1.00 93.81 177 SER A C 1
ATOM 1341 O O . SER A 1 177 ? 10.083 3.525 -4.869 1.00 93.81 177 SER A O 1
ATOM 1343 N N . ILE A 1 178 ? 11.957 2.823 -3.840 1.00 93.44 178 ILE A N 1
ATOM 1344 C CA . ILE A 1 178 ? 11.274 2.027 -2.819 1.00 93.44 178 ILE A CA 1
ATOM 1345 C C . ILE A 1 178 ? 11.514 2.572 -1.415 1.00 93.44 178 ILE A C 1
ATOM 1347 O O . ILE A 1 178 ? 12.557 3.151 -1.116 1.00 93.44 178 ILE A O 1
ATOM 1351 N N . TYR A 1 179 ? 10.543 2.370 -0.532 1.00 90.81 179 TYR A N 1
ATOM 1352 C CA . TYR A 1 179 ? 10.631 2.737 0.875 1.00 90.81 179 TYR A CA 1
ATOM 1353 C C . TYR A 1 179 ? 10.202 1.563 1.752 1.00 90.81 179 TYR A C 1
ATOM 1355 O O . TYR A 1 179 ? 9.147 0.968 1.526 1.00 90.81 179 TYR A O 1
ATOM 1363 N N . TRP A 1 180 ? 11.030 1.219 2.740 1.00 86.56 180 TRP A N 1
ATOM 1364 C CA . TRP A 1 180 ? 10.704 0.187 3.719 1.00 86.56 180 TRP A CA 1
ATOM 1365 C C . TRP A 1 180 ? 9.716 0.731 4.744 1.00 86.56 180 TRP A C 1
ATOM 1367 O O . TRP A 1 180 ? 9.999 1.704 5.449 1.00 86.56 180 TRP A O 1
ATOM 1377 N N . PHE A 1 181 ? 8.561 0.089 4.842 1.00 79.62 181 PHE A N 1
ATOM 1378 C CA . PHE A 1 181 ? 7.545 0.419 5.827 1.00 79.62 181 PHE A CA 1
ATOM 1379 C C . PHE A 1 181 ? 6.791 -0.849 6.205 1.00 79.62 181 PHE A C 1
ATOM 1381 O O . PHE A 1 181 ? 6.422 -1.609 5.319 1.00 79.62 181 PHE A O 1
ATOM 1388 N N . ARG A 1 182 ? 6.555 -1.083 7.501 1.00 70.19 182 ARG A N 1
ATOM 1389 C CA . ARG A 1 182 ? 5.815 -2.263 7.993 1.00 70.19 182 ARG A CA 1
ATOM 1390 C C . ARG A 1 182 ? 6.245 -3.560 7.302 1.00 70.19 182 ARG A C 1
ATOM 1392 O O . ARG A 1 182 ? 5.438 -4.265 6.707 1.00 70.19 182 ARG A O 1
ATOM 1399 N N . HIS A 1 183 ? 7.547 -3.834 7.364 1.00 73.88 183 HIS A N 1
ATOM 1400 C CA . HIS A 1 183 ? 8.125 -5.124 6.976 1.00 73.88 183 HIS A CA 1
ATOM 1401 C C . HIS A 1 183 ? 8.059 -5.464 5.481 1.00 73.88 183 HIS A C 1
ATOM 1403 O O . HIS A 1 183 ? 8.303 -6.602 5.081 1.00 73.88 183 HIS A O 1
ATOM 1409 N N . ARG A 1 184 ? 7.753 -4.468 4.642 1.00 81.81 184 ARG A N 1
ATOM 1410 C CA . ARG A 1 184 ? 7.727 -4.602 3.190 1.00 81.81 184 ARG A CA 1
ATOM 1411 C C . ARG A 1 184 ? 8.283 -3.352 2.522 1.00 81.81 184 ARG A C 1
ATOM 1413 O O . ARG A 1 184 ? 8.137 -2.231 3.015 1.00 81.81 184 ARG A O 1
ATOM 1420 N N . PHE A 1 185 ? 8.895 -3.535 1.359 1.00 88.38 185 PHE A N 1
ATOM 1421 C CA . PHE A 1 185 ? 9.224 -2.425 0.476 1.00 88.38 185 PHE A CA 1
ATOM 1422 C C . PHE A 1 185 ? 8.002 -1.997 -0.322 1.00 88.38 185 PHE A C 1
ATOM 1424 O O . PHE A 1 185 ? 7.346 -2.815 -0.960 1.00 88.38 185 PHE A O 1
ATOM 1431 N N . TYR A 1 186 ? 7.730 -0.700 -0.331 1.00 87.75 186 TYR A N 1
ATOM 1432 C CA . TYR A 1 186 ? 6.706 -0.107 -1.173 1.00 87.75 186 TYR A CA 1
ATOM 1433 C C . TYR A 1 186 ? 7.333 0.760 -2.254 1.00 87.75 186 TYR A C 1
ATOM 1435 O O . TYR A 1 186 ? 8.192 1.589 -1.966 1.00 87.75 186 TYR A O 1
ATOM 1443 N N . SER A 1 187 ? 6.859 0.603 -3.485 1.00 90.88 187 SER A N 1
ATOM 1444 C CA . SER A 1 187 ? 7.185 1.473 -4.613 1.00 90.88 187 SER A CA 1
ATOM 1445 C C . SER A 1 187 ? 6.546 2.839 -4.429 1.00 90.88 187 SER A C 1
ATOM 1447 O O . SER A 1 187 ? 5.346 2.931 -4.182 1.00 90.88 187 SER A O 1
ATOM 1449 N N . LEU A 1 188 ? 7.325 3.902 -4.603 1.00 89.44 188 LEU A N 1
ATOM 1450 C CA . LEU A 1 188 ? 6.855 5.287 -4.627 1.00 89.44 188 LEU A CA 1
ATOM 1451 C C . LEU A 1 188 ? 6.355 5.717 -6.017 1.00 89.44 188 LEU A C 1
ATOM 1453 O O . LEU A 1 188 ? 5.812 6.814 -6.158 1.00 89.44 188 LEU A O 1
ATOM 1457 N N . ASP A 1 189 ? 6.458 4.846 -7.025 1.00 89.00 189 ASP A N 1
ATOM 1458 C CA . ASP A 1 189 ? 5.951 5.038 -8.383 1.00 89.00 189 ASP A CA 1
ATOM 1459 C C . ASP A 1 189 ? 5.144 3.826 -8.881 1.00 89.00 189 ASP A C 1
ATOM 1461 O O . ASP A 1 189 ? 5.595 3.008 -9.688 1.00 89.00 189 ASP A O 1
ATOM 1465 N N . ASN A 1 190 ? 3.882 3.754 -8.445 1.00 87.56 190 ASN A N 1
ATOM 1466 C CA . ASN A 1 190 ? 2.966 2.668 -8.806 1.00 87.56 190 ASN A CA 1
ATOM 1467 C C . ASN A 1 190 ? 2.864 2.405 -10.315 1.00 87.56 190 ASN A C 1
ATOM 1469 O O . ASN A 1 190 ? 2.558 1.283 -10.706 1.00 87.56 190 ASN A O 1
ATOM 1473 N N . ARG A 1 191 ? 3.066 3.417 -11.171 1.00 89.00 191 ARG A N 1
ATOM 1474 C CA . ARG A 1 191 ? 2.931 3.248 -12.625 1.00 89.00 191 ARG A CA 1
ATOM 1475 C C . ARG A 1 191 ? 4.068 2.412 -13.180 1.00 89.00 191 ARG A C 1
ATOM 1477 O O . ARG A 1 191 ? 3.839 1.506 -13.978 1.00 89.00 191 ARG A O 1
ATOM 1484 N N . ARG A 1 192 ? 5.293 2.722 -12.763 1.00 92.00 192 ARG A N 1
ATOM 1485 C CA . ARG A 1 192 ? 6.475 1.976 -13.188 1.00 92.00 192 ARG A CA 1
ATOM 1486 C C . ARG A 1 192 ? 6.481 0.593 -12.553 1.00 92.00 192 ARG A C 1
ATOM 1488 O O . ARG A 1 192 ? 6.674 -0.379 -13.277 1.00 92.00 192 ARG A O 1
ATOM 1495 N N . LEU A 1 193 ? 6.110 0.480 -11.275 1.00 92.69 193 LEU A N 1
ATOM 1496 C CA . LEU A 1 193 ? 5.907 -0.831 -10.664 1.00 92.69 193 LEU A CA 1
ATOM 1497 C C . LEU A 1 193 ? 4.830 -1.657 -11.390 1.00 92.69 193 LEU A C 1
ATOM 1499 O O . LEU A 1 193 ? 5.013 -2.854 -11.584 1.00 92.69 193 LEU A O 1
ATOM 1503 N N . ALA A 1 194 ? 3.730 -1.046 -11.838 1.00 91.25 194 ALA A N 1
ATOM 1504 C CA . ALA A 1 194 ? 2.705 -1.747 -12.608 1.00 91.25 194 ALA A CA 1
ATOM 1505 C C . ALA A 1 194 ? 3.252 -2.306 -13.932 1.00 91.25 194 ALA A C 1
ATOM 1507 O O . ALA A 1 194 ? 2.970 -3.457 -14.263 1.00 91.25 194 ALA A O 1
ATOM 1508 N N . ALA A 1 195 ? 4.072 -1.538 -14.657 1.00 92.75 195 ALA A N 1
ATOM 1509 C CA . ALA A 1 195 ? 4.733 -2.020 -15.872 1.00 92.75 195 ALA A CA 1
ATOM 1510 C C . ALA A 1 195 ? 5.700 -3.176 -15.571 1.00 92.75 195 ALA A C 1
ATOM 1512 O O . ALA A 1 195 ? 5.685 -4.192 -16.260 1.00 92.75 195 ALA A O 1
ATOM 1513 N N . PHE A 1 196 ? 6.482 -3.060 -14.498 1.00 94.12 196 PHE A N 1
ATOM 1514 C CA . PHE A 1 196 ? 7.408 -4.102 -14.058 1.00 94.12 196 PHE A CA 1
ATOM 1515 C C . PHE A 1 196 ? 6.717 -5.382 -13.591 1.00 94.12 196 PHE A C 1
ATOM 1517 O O . PHE A 1 196 ? 7.189 -6.475 -13.883 1.00 94.12 196 PHE A O 1
ATOM 1524 N N . ARG A 1 197 ? 5.571 -5.281 -12.919 1.00 92.50 197 ARG A N 1
ATOM 1525 C CA . ARG A 1 197 ? 4.774 -6.452 -12.545 1.00 92.50 197 ARG A CA 1
ATOM 1526 C C . ARG A 1 197 ? 4.132 -7.125 -13.751 1.00 92.50 197 ARG A C 1
ATOM 1528 O O . ARG A 1 197 ? 4.103 -8.346 -13.801 1.00 92.50 197 ARG A O 1
ATOM 1535 N N . LEU A 1 198 ? 3.665 -6.358 -14.737 1.00 91.44 198 LEU A N 1
ATOM 1536 C CA . LEU A 1 198 ? 3.203 -6.916 -16.013 1.00 91.44 198 LEU A CA 1
ATOM 1537 C C . LEU A 1 198 ? 4.328 -7.667 -16.735 1.00 91.44 198 LEU A C 1
ATOM 1539 O O . LEU A 1 198 ? 4.119 -8.799 -17.163 1.00 91.44 198 LEU A O 1
ATOM 1543 N N . PHE A 1 199 ? 5.521 -7.068 -16.794 1.00 92.12 199 PHE A N 1
ATOM 1544 C CA . PHE A 1 199 ? 6.731 -7.706 -17.309 1.00 92.12 199 PHE A CA 1
ATOM 1545 C C . PHE A 1 199 ? 7.033 -9.014 -16.561 1.00 92.12 199 PHE A C 1
ATOM 1547 O O . PHE A 1 199 ? 7.121 -10.060 -17.192 1.00 92.12 199 PHE A O 1
ATOM 1554 N N . ARG A 1 200 ? 7.060 -8.996 -15.222 1.00 92.69 200 ARG A N 1
ATOM 1555 C CA . ARG A 1 200 ? 7.285 -10.181 -14.373 1.00 92.69 200 ARG A CA 1
ATOM 1556 C C . ARG A 1 200 ? 6.228 -11.278 -14.494 1.00 92.69 200 ARG A C 1
ATOM 1558 O O . ARG A 1 200 ? 6.540 -12.454 -14.312 1.00 92.69 200 ARG A O 1
ATOM 1565 N N . LEU A 1 201 ? 4.977 -10.914 -14.764 1.00 89.50 201 LEU A N 1
ATOM 1566 C CA . LEU A 1 201 ? 3.885 -11.869 -14.969 1.00 89.50 201 LEU A CA 1
ATOM 1567 C C . LEU A 1 201 ? 3.955 -12.566 -16.335 1.00 89.50 201 LEU A C 1
ATOM 1569 O O . LEU A 1 201 ? 3.331 -13.616 -16.488 1.00 89.50 201 LEU A O 1
ATOM 1573 N N . LYS A 1 202 ? 4.649 -11.979 -17.320 1.00 86.88 202 LYS A N 1
ATOM 1574 C CA . LYS A 1 202 ? 4.838 -12.547 -18.665 1.00 86.88 202 LYS A CA 1
ATOM 1575 C C . LYS A 1 202 ? 6.206 -13.220 -18.830 1.00 86.88 202 LYS A C 1
ATOM 1577 O O . LYS A 1 202 ? 6.284 -14.271 -19.452 1.00 86.88 202 LYS A O 1
ATOM 1582 N N . CYS A 1 203 ? 7.257 -12.634 -18.269 1.00 88.88 203 CYS A N 1
ATOM 1583 C CA . CYS A 1 203 ? 8.611 -13.172 -18.242 1.00 88.88 203 CYS A CA 1
ATOM 1584 C C . CYS A 1 203 ? 8.899 -13.695 -16.834 1.00 88.88 203 CYS A C 1
ATOM 1586 O O . CYS A 1 203 ? 9.118 -12.911 -15.903 1.00 88.88 203 CYS A O 1
ATOM 1588 N N . GLU A 1 204 ? 8.853 -15.018 -16.675 1.00 84.31 204 GLU A N 1
ATOM 1589 C CA . GLU A 1 204 ? 9.171 -15.657 -15.401 1.00 84.31 204 GLU A C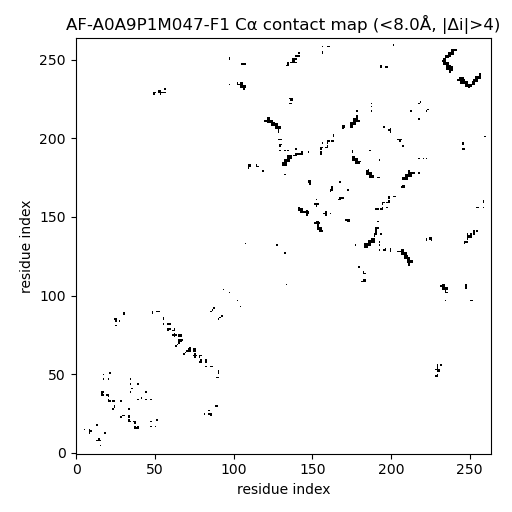A 1
ATOM 1590 C C . GLU A 1 204 ? 10.601 -15.284 -14.959 1.00 84.31 204 GLU A C 1
ATOM 1592 O O . GLU A 1 204 ? 11.480 -15.054 -15.785 1.00 84.31 204 GLU A O 1
ATOM 1597 N N . ASP A 1 205 ? 10.792 -15.095 -13.652 1.00 88.31 205 ASP A N 1
ATOM 1598 C CA . ASP A 1 205 ? 12.046 -14.672 -13.000 1.00 88.31 205 ASP A CA 1
ATOM 1599 C C . ASP A 1 205 ? 12.575 -13.259 -13.286 1.00 88.31 205 ASP A C 1
ATOM 1601 O O . ASP A 1 205 ? 13.621 -12.879 -12.757 1.00 88.31 205 ASP A O 1
ATOM 1605 N N . ALA A 1 206 ? 11.839 -12.427 -14.026 1.00 90.94 206 ALA A N 1
ATOM 1606 C CA . ALA A 1 206 ? 12.233 -11.041 -14.262 1.00 90.94 206 ALA A CA 1
ATOM 1607 C C . ALA A 1 206 ? 12.494 -10.256 -12.958 1.00 90.94 206 ALA A C 1
ATOM 1609 O O . ALA A 1 206 ? 11.631 -10.139 -12.087 1.00 90.94 206 ALA A O 1
ATOM 1610 N N . LYS A 1 207 ? 13.667 -9.636 -12.840 1.00 93.19 207 LYS A N 1
ATOM 1611 C CA . LYS A 1 207 ? 13.987 -8.722 -11.737 1.00 93.19 207 LYS A CA 1
ATOM 1612 C C . LYS A 1 207 ? 14.116 -7.293 -12.235 1.00 93.19 207 LYS A C 1
ATOM 1614 O O . LYS A 1 207 ? 14.353 -7.045 -13.421 1.00 93.19 207 LYS A O 1
ATOM 1619 N N . VAL A 1 208 ? 13.919 -6.350 -11.321 1.00 93.56 208 VAL A N 1
ATOM 1620 C CA . VAL A 1 208 ? 14.028 -4.922 -11.622 1.00 93.56 208 VAL A CA 1
ATOM 1621 C C . VAL A 1 208 ? 14.928 -4.226 -10.628 1.00 93.56 208 VAL A C 1
ATOM 1623 O O . VAL A 1 208 ? 14.890 -4.513 -9.431 1.00 93.56 208 VAL A O 1
ATOM 1626 N N . LEU A 1 209 ? 15.681 -3.264 -11.152 1.00 94.88 209 LEU A N 1
ATOM 1627 C CA . LEU A 1 209 ? 16.572 -2.438 -10.366 1.00 94.88 209 LEU A CA 1
ATOM 1628 C C . LEU A 1 209 ? 15.757 -1.471 -9.503 1.00 94.88 209 LEU A C 1
ATOM 1630 O O . LEU A 1 209 ? 14.937 -0.688 -9.999 1.00 94.88 209 LEU A O 1
ATOM 1634 N N . VAL A 1 210 ? 16.009 -1.505 -8.201 1.00 94.75 210 VAL A N 1
ATOM 1635 C CA . VAL A 1 210 ? 15.381 -0.628 -7.213 1.00 94.75 210 VAL A CA 1
ATOM 1636 C C . VAL A 1 210 ? 16.416 0.257 -6.526 1.00 94.75 210 VAL A C 1
ATOM 1638 O O . VAL A 1 210 ? 17.603 -0.057 -6.504 1.00 94.75 210 VAL A O 1
ATOM 1641 N N . ILE A 1 211 ? 15.961 1.355 -5.923 1.00 95.25 211 ILE A N 1
ATOM 1642 C CA . ILE A 1 211 ? 16.762 2.191 -5.026 1.00 95.25 211 ILE A CA 1
ATOM 1643 C C . ILE A 1 211 ? 15.994 2.482 -3.737 1.00 95.25 211 ILE A C 1
ATOM 1645 O O . ILE A 1 211 ? 14.860 2.969 -3.767 1.00 95.25 211 ILE A O 1
ATOM 1649 N N . VAL A 1 212 ? 16.619 2.202 -2.593 1.00 94.19 212 VAL A N 1
ATOM 1650 C CA . VAL A 1 212 ? 16.014 2.430 -1.276 1.00 94.19 212 VAL A CA 1
ATOM 1651 C C . VAL A 1 212 ? 16.108 3.901 -0.906 1.00 94.19 212 VAL A C 1
ATOM 1653 O O . VAL A 1 2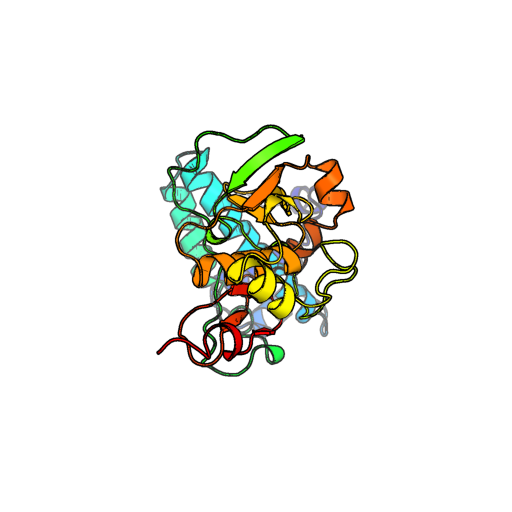12 ? 17.198 4.463 -0.816 1.00 94.19 212 VAL A O 1
ATOM 1656 N N . LEU A 1 213 ? 14.971 4.538 -0.651 1.00 92.94 213 LEU A N 1
ATOM 1657 C CA . LEU A 1 213 ? 14.921 5.928 -0.216 1.00 92.94 213 LEU A CA 1
ATOM 1658 C C . LEU A 1 213 ? 14.878 6.045 1.306 1.00 92.94 213 LEU A C 1
ATOM 1660 O O . LEU A 1 213 ? 14.333 5.195 2.011 1.00 92.94 213 LEU A O 1
ATOM 1664 N N . ASN A 1 214 ? 15.415 7.150 1.822 1.00 89.69 214 ASN A N 1
ATOM 1665 C CA . ASN A 1 214 ? 15.235 7.503 3.226 1.00 89.69 214 ASN A CA 1
ATOM 1666 C C . ASN A 1 214 ? 13.839 8.107 3.478 1.00 89.69 214 ASN A C 1
ATOM 1668 O O . ASN A 1 214 ? 13.108 8.485 2.560 1.00 89.69 214 ASN A O 1
ATOM 1672 N N . ARG A 1 215 ? 13.484 8.253 4.761 1.00 86.56 215 ARG A N 1
ATOM 1673 C CA . ARG A 1 215 ? 12.191 8.815 5.183 1.00 86.56 215 ARG A CA 1
ATOM 1674 C C . ARG A 1 215 ? 11.924 10.202 4.591 1.00 86.56 215 ARG A C 1
ATOM 1676 O O . ARG A 1 215 ? 10.806 10.457 4.160 1.00 86.56 215 ARG A O 1
ATOM 1683 N N . ARG A 1 216 ? 12.916 11.099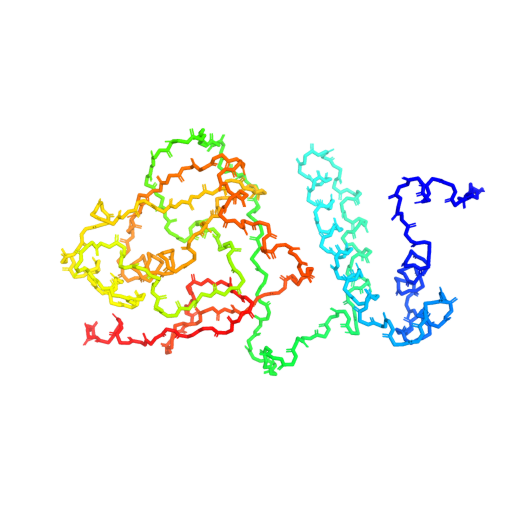 4.567 1.00 88.38 216 ARG A N 1
ATOM 1684 C CA . ARG A 1 216 ? 12.748 12.466 4.045 1.00 88.38 216 ARG A CA 1
ATOM 1685 C C . ARG A 1 216 ? 12.368 12.443 2.563 1.00 88.38 216 ARG A C 1
ATOM 1687 O O . ARG A 1 216 ? 11.374 13.052 2.188 1.00 88.38 216 ARG A O 1
ATOM 1694 N N . GLN A 1 217 ? 13.104 11.687 1.757 1.00 90.56 217 GLN A N 1
ATOM 1695 C CA . GLN A 1 217 ? 12.839 11.534 0.326 1.00 90.56 217 GLN A CA 1
ATOM 1696 C C . GLN A 1 217 ? 11.471 10.883 0.066 1.00 90.56 217 GLN A C 1
ATOM 1698 O O . GLN A 1 217 ? 10.738 11.316 -0.820 1.00 90.56 217 GLN A O 1
ATOM 1703 N N . ALA A 1 218 ? 11.084 9.883 0.866 1.00 86.69 218 ALA A N 1
ATOM 1704 C CA . ALA A 1 218 ? 9.760 9.269 0.768 1.00 86.69 218 ALA A CA 1
ATOM 1705 C C . ALA A 1 218 ? 8.628 10.275 1.061 1.00 86.69 218 ALA A C 1
ATOM 1707 O O . ALA A 1 218 ? 7.609 10.292 0.367 1.00 86.69 218 ALA A O 1
ATOM 1708 N N . LEU A 1 219 ? 8.810 11.153 2.056 1.00 82.56 219 LEU A N 1
ATOM 1709 C CA . LEU A 1 219 ? 7.859 12.224 2.371 1.00 82.56 219 LEU A CA 1
ATOM 1710 C C . LEU A 1 219 ? 7.748 13.256 1.241 1.00 82.56 219 LEU A C 1
ATOM 1712 O O . LEU A 1 219 ? 6.633 13.641 0.889 1.00 82.56 219 LEU A O 1
ATOM 1716 N N . GLU A 1 220 ? 8.873 13.660 0.648 1.00 85.88 220 GLU A N 1
ATOM 1717 C CA . GLU A 1 220 ? 8.913 14.562 -0.514 1.00 85.88 220 GLU A CA 1
ATOM 1718 C C . GLU A 1 220 ? 8.168 13.960 -1.722 1.00 85.88 220 GLU A C 1
ATOM 1720 O O . GLU A 1 220 ? 7.489 14.675 -2.458 1.00 85.88 220 GLU A O 1
ATOM 1725 N N . GLN A 1 221 ? 8.193 12.632 -1.872 1.00 80.19 221 GLN A N 1
ATOM 1726 C CA . GLN A 1 221 ? 7.420 11.894 -2.879 1.00 80.19 221 GLN A CA 1
ATOM 1727 C C . GLN A 1 221 ? 5.986 11.544 -2.446 1.00 80.19 221 GLN A C 1
ATOM 1729 O O . GLN A 1 221 ? 5.322 10.721 -3.074 1.00 80.19 221 GLN A O 1
ATOM 1734 N N . LEU A 1 222 ? 5.463 12.208 -1.410 1.00 73.44 222 LEU A N 1
ATOM 1735 C CA . LEU A 1 222 ? 4.066 12.116 -0.978 1.00 73.44 222 LEU A CA 1
ATOM 1736 C C . LEU A 1 222 ? 3.634 10.716 -0.508 1.00 73.44 222 LEU A C 1
ATOM 1738 O O . LEU A 1 222 ? 2.440 10.408 -0.540 1.00 73.44 222 LEU A O 1
ATOM 1742 N N . TRP A 1 223 ? 4.567 9.900 -0.004 1.00 75.56 223 TRP A N 1
ATOM 1743 C CA . TRP A 1 223 ? 4.309 8.558 0.541 1.00 75.56 223 TRP A CA 1
ATOM 1744 C C . TRP A 1 223 ? 3.101 8.502 1.499 1.00 75.56 223 TRP A C 1
ATOM 1746 O O . TRP A 1 223 ? 2.258 7.610 1.411 1.00 75.56 223 TRP A O 1
ATOM 1756 N N . LEU A 1 224 ? 2.946 9.508 2.370 1.00 68.81 224 LEU A N 1
ATOM 1757 C CA . LEU A 1 224 ? 1.853 9.563 3.352 1.00 68.81 224 LEU A CA 1
ATOM 1758 C C . LEU A 1 224 ? 0.451 9.685 2.739 1.00 68.81 224 LEU A C 1
ATOM 1760 O O . LEU A 1 224 ? -0.535 9.448 3.440 1.00 68.81 224 LEU A O 1
ATOM 1764 N N . ARG A 1 225 ? 0.321 10.024 1.448 1.00 64.94 225 ARG A N 1
ATOM 1765 C CA . ARG A 1 225 ? -0.994 10.080 0.793 1.00 64.94 225 ARG A CA 1
ATOM 1766 C C . ARG A 1 225 ? -1.704 8.722 0.817 1.00 64.94 225 ARG A C 1
ATOM 1768 O O . ARG A 1 225 ? -2.933 8.732 0.882 1.00 64.94 225 ARG A O 1
ATOM 1775 N N . LYS A 1 226 ? -0.972 7.596 0.878 1.00 59.06 226 LYS A N 1
ATOM 1776 C CA . LYS A 1 226 ? -1.544 6.241 1.018 1.00 59.06 226 LYS A CA 1
ATOM 1777 C C . LYS A 1 226 ? -2.463 6.112 2.235 1.00 59.06 226 LYS A C 1
ATOM 1779 O O . LYS A 1 226 ? -3.590 5.644 2.120 1.00 59.06 226 LYS A O 1
ATOM 1784 N N . PHE A 1 227 ? -2.000 6.579 3.393 1.00 58.28 227 PHE A N 1
ATOM 1785 C CA . PHE A 1 227 ? -2.640 6.329 4.694 1.00 58.28 227 PHE A CA 1
ATOM 1786 C C . PHE A 1 227 ? -3.666 7.397 5.087 1.00 58.28 227 PHE A C 1
ATOM 1788 O O . PHE A 1 227 ? -4.284 7.327 6.146 1.00 58.28 227 PHE A O 1
ATOM 1795 N N . SER A 1 228 ? -3.863 8.408 4.240 1.00 50.78 228 SER A N 1
ATOM 1796 C CA .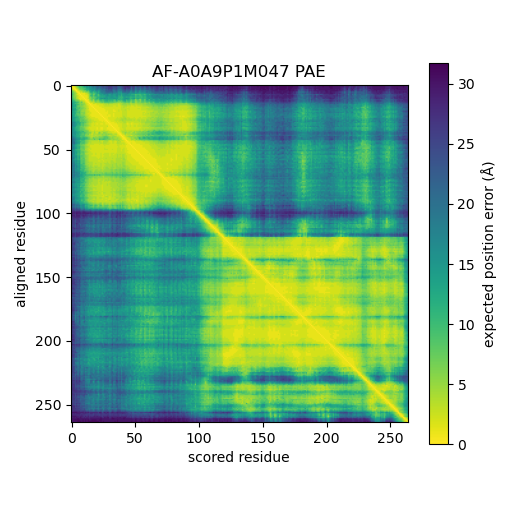 SER A 1 228 ? -4.630 9.608 4.589 1.00 50.78 228 SER A CA 1
ATOM 1797 C C . SER A 1 228 ? -6.138 9.384 4.762 1.00 50.78 228 SER A C 1
ATOM 1799 O O . SER A 1 228 ? -6.812 10.251 5.315 1.00 50.78 228 SER A O 1
ATOM 1801 N N . THR A 1 229 ? -6.688 8.246 4.316 1.00 49.50 229 THR A N 1
ATOM 1802 C CA . THR A 1 229 ? -8.151 8.080 4.209 1.00 49.50 229 THR A CA 1
ATOM 1803 C C . THR A 1 229 ? -8.766 6.965 5.052 1.00 49.50 229 THR A C 1
ATOM 1805 O O . THR A 1 229 ? -9.987 6.829 5.031 1.00 49.50 229 THR A O 1
ATOM 1808 N N . GLY A 1 230 ? -7.971 6.205 5.820 1.00 47.47 230 GLY A N 1
ATOM 1809 C CA . GLY A 1 230 ? -8.483 5.110 6.664 1.00 47.47 230 GLY A CA 1
ATOM 1810 C C . GLY A 1 230 ? -9.247 4.035 5.879 1.00 47.47 230 GLY A C 1
ATOM 1811 O O . GLY A 1 230 ? -10.066 3.318 6.439 1.00 47.47 230 GLY A O 1
ATOM 1812 N N . PHE A 1 231 ? -9.052 3.971 4.561 1.00 52.34 231 PHE A N 1
ATOM 1813 C CA . PHE A 1 231 ? -9.688 2.988 3.702 1.00 52.34 231 PHE A CA 1
ATOM 1814 C C . PHE A 1 231 ? -8.756 1.777 3.614 1.00 52.34 231 PHE A C 1
ATOM 1816 O O . PHE A 1 231 ? -7.682 1.874 3.029 1.00 52.34 231 PHE A O 1
ATOM 1823 N N . THR A 1 232 ? -9.147 0.676 4.257 1.00 49.41 232 THR A N 1
ATOM 1824 C CA . THR A 1 232 ? -8.369 -0.574 4.343 1.00 49.41 232 THR A CA 1
ATOM 1825 C C . THR A 1 232 ? -8.456 -1.414 3.071 1.00 49.41 232 THR A C 1
ATOM 1827 O O . THR A 1 232 ? -7.597 -2.250 2.817 1.00 49.41 232 THR A O 1
ATOM 1830 N N . GLY A 1 233 ? -9.478 -1.169 2.251 1.00 54.09 233 GLY A N 1
ATOM 1831 C CA . GLY A 1 233 ? -9.717 -1.872 1.002 1.00 54.09 233 GLY A CA 1
ATOM 1832 C C . GLY A 1 233 ? -9.069 -1.227 -0.218 1.00 54.09 233 GLY A C 1
ATOM 1833 O O . GLY A 1 233 ? -8.974 -0.009 -0.309 1.00 54.09 233 GLY A O 1
ATOM 1834 N N . GLY A 1 234 ? -8.705 -2.016 -1.220 1.00 62.38 234 GLY A N 1
ATOM 1835 C CA . GLY A 1 234 ? -8.490 -1.504 -2.570 1.00 62.38 234 GLY A CA 1
ATOM 1836 C C . GLY A 1 234 ? -9.124 -2.401 -3.627 1.00 62.38 234 GLY A C 1
ATOM 1837 O O . GLY A 1 234 ? -9.498 -3.544 -3.366 1.00 62.38 234 GLY A O 1
ATOM 1838 N N . GLN A 1 235 ? -9.265 -1.857 -4.827 1.00 67.62 235 GLN A N 1
ATOM 1839 C CA . GLN A 1 235 ? -9.626 -2.584 -6.030 1.00 67.62 235 GLN A CA 1
ATOM 1840 C C . GLN A 1 235 ? -8.386 -3.204 -6.660 1.00 67.62 235 GLN A C 1
ATOM 1842 O O . GLN A 1 235 ? -7.331 -2.572 -6.785 1.00 67.62 235 GLN A O 1
ATOM 1847 N N . LYS A 1 236 ? -8.528 -4.462 -7.077 1.00 73.06 236 LYS A N 1
ATOM 1848 C CA . LYS A 1 236 ? -7.499 -5.149 -7.848 1.00 73.06 236 LYS A CA 1
ATOM 1849 C C . LYS A 1 236 ? -7.378 -4.477 -9.208 1.00 73.06 236 LYS A C 1
ATOM 1851 O O . LYS A 1 236 ? -8.364 -4.315 -9.924 1.00 73.06 236 LYS A O 1
ATOM 1856 N N . ILE A 1 237 ? -6.155 -4.149 -9.599 1.00 78.50 237 ILE A N 1
ATOM 18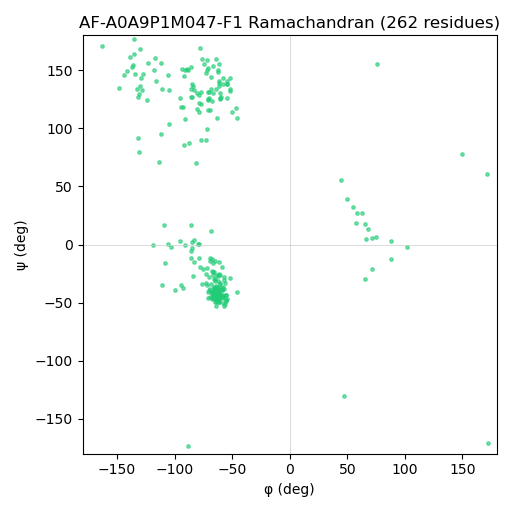57 C CA . ILE A 1 237 ? -5.865 -3.761 -10.971 1.00 78.50 237 ILE A CA 1
ATOM 1858 C C . ILE A 1 237 ? -5.835 -5.038 -11.808 1.00 78.50 237 ILE A C 1
ATOM 1860 O O . ILE A 1 237 ? -4.802 -5.709 -11.901 1.00 78.50 237 ILE A O 1
ATOM 1864 N N . ARG A 1 238 ? -6.998 -5.415 -12.342 1.00 76.25 238 ARG A N 1
ATOM 1865 C CA . ARG A 1 238 ? -7.174 -6.669 -13.074 1.00 76.25 238 ARG A CA 1
ATOM 1866 C C . ARG A 1 238 ? -6.505 -6.611 -14.438 1.00 76.25 238 ARG A C 1
ATOM 1868 O O . ARG A 1 238 ? -6.463 -5.575 -15.111 1.00 76.25 238 ARG A O 1
ATOM 1875 N N . ILE A 1 239 ? -6.038 -7.774 -14.848 1.00 78.69 239 ILE A N 1
ATOM 1876 C CA . ILE A 1 239 ? -5.651 -8.049 -16.216 1.00 78.69 239 ILE A CA 1
ATOM 1877 C C . ILE A 1 239 ? -6.877 -8.648 -16.902 1.00 78.69 239 ILE A C 1
ATOM 1879 O O . ILE A 1 239 ? -7.366 -9.692 -16.473 1.00 78.69 239 ILE A O 1
ATOM 1883 N N . THR A 1 240 ? -7.408 -7.987 -17.935 1.00 75.69 240 THR A N 1
ATOM 1884 C CA . THR A 1 240 ? -8.586 -8.509 -18.652 1.00 75.69 240 THR A CA 1
ATOM 1885 C C . THR A 1 240 ? -8.329 -9.931 -19.146 1.00 75.69 240 THR A C 1
ATOM 1887 O O . THR A 1 240 ? -7.241 -10.187 -19.654 1.00 75.69 240 THR A O 1
ATOM 1890 N N . GLN A 1 241 ? -9.342 -10.802 -19.068 1.00 68.31 241 GLN A N 1
ATOM 1891 C CA . GLN A 1 241 ? -9.292 -12.196 -19.543 1.00 68.31 241 GLN A CA 1
ATOM 1892 C C . GLN A 1 241 ? -8.307 -13.103 -18.780 1.00 68.31 241 GLN A C 1
ATOM 1894 O O . GLN A 1 241 ? -7.965 -14.179 -19.259 1.00 68.31 241 GLN A O 1
ATOM 1899 N N . THR A 1 242 ? -7.872 -12.703 -17.580 1.00 70.62 242 THR A N 1
ATOM 1900 C CA . THR A 1 242 ? -7.100 -13.560 -16.669 1.00 70.62 242 THR A CA 1
ATOM 1901 C C . THR A 1 242 ? -7.577 -13.370 -15.228 1.00 70.62 242 THR A C 1
ATOM 1903 O O . THR A 1 242 ? -8.125 -12.321 -14.891 1.00 70.62 242 THR A O 1
ATOM 1906 N N . ASP A 1 243 ? -7.267 -14.326 -14.352 1.00 68.62 243 ASP A N 1
ATOM 1907 C CA . ASP A 1 243 ? -7.478 -14.188 -12.901 1.00 68.62 243 ASP A CA 1
ATOM 1908 C C . ASP A 1 243 ? -6.332 -13.440 -12.189 1.00 68.62 243 ASP A C 1
ATOM 1910 O O . ASP A 1 243 ? -6.315 -13.301 -10.961 1.00 68.62 243 ASP A O 1
ATOM 1914 N N . ARG A 1 244 ? -5.344 -12.948 -12.949 1.00 76.06 244 ARG A N 1
ATOM 1915 C CA . ARG A 1 244 ? -4.168 -12.254 -12.416 1.00 76.06 244 ARG A CA 1
ATOM 1916 C C . ARG A 1 244 ? -4.454 -10.765 -12.210 1.00 76.06 244 ARG A C 1
ATOM 1918 O O . ARG A 1 244 ? -5.261 -10.137 -12.898 1.00 76.06 244 ARG A O 1
ATOM 1925 N N . PHE A 1 245 ? -3.742 -10.171 -11.258 1.00 78.19 245 PHE A N 1
ATOM 1926 C CA . PHE A 1 245 ? -3.819 -8.744 -10.965 1.00 78.19 245 PHE A CA 1
ATOM 1927 C C . PHE A 1 245 ? -2.423 -8.146 -10.806 1.00 78.19 245 PHE A C 1
ATOM 1929 O O . PHE A 1 245 ? -1.497 -8.796 -10.329 1.00 78.19 245 PHE A O 1
ATOM 1936 N N . VAL A 1 246 ? -2.281 -6.886 -11.210 1.00 83.12 246 VAL A N 1
ATOM 1937 C CA . VAL A 1 246 ? -1.010 -6.146 -11.171 1.00 83.12 246 VAL A CA 1
ATOM 1938 C C . VAL A 1 246 ? -0.756 -5.537 -9.797 1.00 83.12 246 VAL A C 1
ATOM 1940 O O . VAL A 1 246 ? 0.379 -5.317 -9.393 1.00 83.12 246 VAL A O 1
ATOM 1943 N N . GLY A 1 247 ? -1.802 -5.244 -9.043 1.00 76.19 247 GLY A N 1
ATOM 1944 C CA . GLY A 1 247 ? -1.682 -4.626 -7.733 1.00 76.19 247 GLY A CA 1
ATOM 1945 C C . GLY A 1 247 ? -3.039 -4.230 -7.199 1.00 76.19 247 GLY A C 1
ATOM 1946 O O . GLY A 1 247 ? -4.067 -4.594 -7.770 1.00 76.19 247 GLY A O 1
ATOM 1947 N N . ILE A 1 248 ? -3.027 -3.492 -6.100 1.00 73.50 248 ILE A N 1
ATOM 1948 C CA . ILE A 1 248 ? -4.228 -3.021 -5.426 1.00 73.50 248 ILE A CA 1
ATOM 1949 C C . ILE A 1 248 ? -4.124 -1.497 -5.324 1.00 73.50 248 ILE A C 1
ATOM 1951 O O . ILE A 1 248 ? -3.138 -0.969 -4.810 1.00 73.50 248 ILE A O 1
ATOM 1955 N N . THR A 1 249 ? -5.129 -0.788 -5.833 1.00 70.88 249 THR A N 1
ATOM 1956 C CA . THR A 1 249 ? -5.271 0.673 -5.711 1.00 70.88 249 THR A CA 1
ATOM 1957 C C . THR A 1 249 ? -6.659 1.027 -5.218 1.00 70.88 249 THR A C 1
ATOM 1959 O O . THR A 1 249 ? -7.545 0.187 -5.192 1.00 70.88 249 THR A O 1
ATOM 1962 N N . ARG A 1 250 ? -6.891 2.276 -4.815 1.00 65.81 250 ARG A N 1
ATOM 1963 C CA . ARG A 1 250 ? -8.236 2.714 -4.432 1.00 65.81 250 ARG A CA 1
ATOM 1964 C C . ARG A 1 250 ? -9.169 2.811 -5.638 1.00 65.81 250 ARG A C 1
ATOM 1966 O O . ARG A 1 250 ? -10.341 2.497 -5.507 1.00 65.81 250 ARG A O 1
ATOM 1973 N N . GLU A 1 251 ? -8.657 3.285 -6.769 1.00 65.25 251 GLU A N 1
ATOM 1974 C CA . GLU A 1 251 ? -9.414 3.409 -8.018 1.00 65.25 251 GLU A CA 1
ATOM 1975 C C . GLU A 1 251 ? -9.257 2.160 -8.886 1.00 65.25 251 GLU A C 1
ATOM 1977 O O . GLU A 1 251 ? -8.166 1.577 -8.942 1.00 65.25 251 GLU A O 1
ATOM 1982 N N . GLN A 1 252 ? -10.326 1.787 -9.595 1.00 64.88 252 GLN A N 1
ATOM 1983 C CA . GLN A 1 252 ? -10.312 0.659 -10.513 1.00 64.88 252 GLN A CA 1
ATOM 1984 C C . GLN A 1 252 ? -9.462 1.039 -11.713 1.00 64.88 252 GLN A C 1
ATOM 1986 O O . GLN A 1 252 ? -9.696 2.043 -12.387 1.00 64.88 252 GLN A O 1
ATOM 1991 N N . CYS A 1 253 ? -8.479 0.203 -12.005 1.00 66.94 253 CYS A N 1
ATOM 1992 C CA . CYS A 1 253 ? -7.760 0.258 -13.258 1.00 66.94 253 CYS A CA 1
ATOM 1993 C C . CYS A 1 253 ? -7.801 -1.136 -13.870 1.00 66.94 253 CYS A C 1
ATOM 1995 O O . CYS A 1 253 ? -7.803 -2.145 -13.166 1.00 66.94 253 CYS A O 1
ATOM 1997 N N . THR A 1 254 ? -7.845 -1.193 -15.191 1.00 67.81 254 THR A N 1
ATOM 1998 C CA . THR A 1 254 ? -7.787 -2.455 -15.922 1.00 67.81 254 THR A CA 1
ATOM 1999 C C . THR A 1 254 ? -6.778 -2.305 -17.037 1.00 67.81 254 THR A C 1
ATOM 2001 O O . THR A 1 254 ? -6.779 -1.293 -17.757 1.00 67.81 254 THR A O 1
ATOM 2004 N N . TYR A 1 255 ? -5.927 -3.315 -17.159 1.00 73.31 255 TYR A N 1
ATOM 2005 C CA . TYR A 1 255 ? -4.927 -3.439 -18.204 1.00 73.31 255 TYR A CA 1
ATOM 2006 C C . TYR A 1 255 ? -5.387 -4.487 -19.218 1.00 73.31 255 TYR A C 1
ATOM 2008 O O . TYR A 1 255 ? -5.881 -5.549 -18.839 1.00 73.31 255 TYR A O 1
ATOM 2016 N N . GLY A 1 256 ? -5.285 -4.138 -20.503 1.00 62.28 256 GLY A N 1
ATOM 2017 C CA . GLY A 1 256 ? -5.781 -4.960 -21.605 1.00 62.28 256 GLY A CA 1
ATOM 2018 C C . GLY A 1 256 ? -4.941 -6.216 -21.842 1.00 62.28 256 GLY A C 1
ATOM 2019 O O . GLY A 1 256 ? -3.728 -6.201 -21.635 1.00 62.28 256 GLY A O 1
ATOM 2020 N N . CYS A 1 257 ? -5.600 -7.271 -22.328 1.00 59.62 257 CYS A N 1
ATOM 2021 C CA . CYS A 1 257 ? -5.045 -8.605 -22.562 1.00 59.62 257 CYS A CA 1
ATOM 2022 C C . CYS A 1 257 ? -4.008 -8.635 -23.698 1.00 59.62 257 CYS A C 1
ATOM 2024 O O . CYS A 1 257 ? -3.276 -9.602 -23.843 1.00 59.62 257 CYS A O 1
ATOM 2026 N N . ASN A 1 258 ? -3.900 -7.573 -24.499 1.00 62.56 258 ASN A N 1
ATOM 2027 C CA . ASN A 1 258 ? -3.064 -7.548 -25.704 1.00 62.56 258 ASN A CA 1
ATOM 2028 C C . ASN A 1 258 ? -1.570 -7.825 -25.428 1.00 62.56 258 ASN A C 1
ATOM 2030 O O . ASN A 1 258 ? -0.857 -8.225 -26.335 1.00 62.56 258 ASN A O 1
ATOM 2034 N N . LEU A 1 259 ? -1.098 -7.672 -24.183 1.00 59.97 259 LEU A N 1
ATOM 2035 C CA . LEU A 1 259 ? 0.232 -8.138 -23.762 1.00 59.97 259 LEU A CA 1
ATOM 2036 C C . LEU A 1 259 ? 0.388 -9.670 -23.813 1.00 59.97 259 LEU A C 1
ATOM 2038 O O . LEU A 1 259 ? 1.497 -10.149 -24.027 1.00 59.97 259 LEU A O 1
ATOM 2042 N N . TRP A 1 260 ? -0.685 -10.431 -23.611 1.00 61.41 260 TRP A N 1
ATOM 2043 C CA . TRP A 1 260 ? -0.742 -11.900 -23.660 1.00 61.41 260 TRP A CA 1
ATOM 2044 C C . TRP A 1 260 ? -1.374 -12.430 -24.958 1.00 61.41 260 TRP A C 1
ATOM 2046 O O . TRP A 1 260 ? -1.421 -13.637 -25.170 1.00 61.41 260 TRP A O 1
ATOM 2056 N N . GLY A 1 261 ? -1.833 -11.545 -25.848 1.00 52.00 261 GLY A N 1
ATOM 2057 C CA . GLY A 1 261 ? -2.353 -11.896 -27.167 1.00 52.00 261 GLY A CA 1
ATOM 2058 C C . GLY A 1 261 ? -1.246 -11.958 -28.216 1.00 52.00 261 GLY A C 1
ATOM 2059 O O . GLY A 1 261 ? -0.987 -10.950 -28.862 1.00 52.00 261 GLY A O 1
ATOM 2060 N N . ALA A 1 262 ? -0.613 -13.130 -28.330 1.00 42.88 262 ALA A N 1
ATOM 2061 C CA . ALA A 1 262 ? 0.150 -13.688 -29.463 1.00 42.88 262 ALA A CA 1
ATOM 2062 C C . ALA A 1 262 ? 1.252 -14.598 -28.897 1.00 42.88 262 ALA A C 1
ATOM 2064 O O . ALA A 1 262 ? 2.383 -14.156 -28.713 1.00 42.88 262 ALA A O 1
ATOM 2065 N N . ASN A 1 263 ? 0.857 -15.812 -28.497 1.00 36.97 263 ASN A N 1
ATOM 2066 C CA . ASN A 1 263 ? 1.651 -17.052 -28.433 1.00 36.97 263 ASN A CA 1
ATOM 2067 C C . ASN A 1 263 ? 0.827 -18.136 -27.709 1.00 36.97 263 ASN A C 1
ATOM 2069 O O . ASN A 1 263 ? 1.195 -18.618 -26.638 1.00 36.97 263 ASN A O 1
ATOM 2073 N N . SER A 1 264 ? -0.323 -18.471 -28.292 1.00 36.03 264 SER A N 1
ATOM 2074 C CA . SER A 1 264 ? -0.909 -19.814 -28.212 1.00 36.03 264 SER A CA 1
ATOM 2075 C C . SER A 1 264 ? -0.714 -20.473 -29.564 1.00 36.03 264 SER A C 1
ATOM 2077 O O . SER A 1 264 ? -1.083 -19.786 -30.548 1.00 36.03 264 SER A O 1
#

Mean predicted aligned error: 12.12 Å